Protein AF-A0A645G5L8-F1 (afdb_monomer)

Structure (mmCIF, N/CA/C/O backbone):
data_AF-A0A645G5L8-F1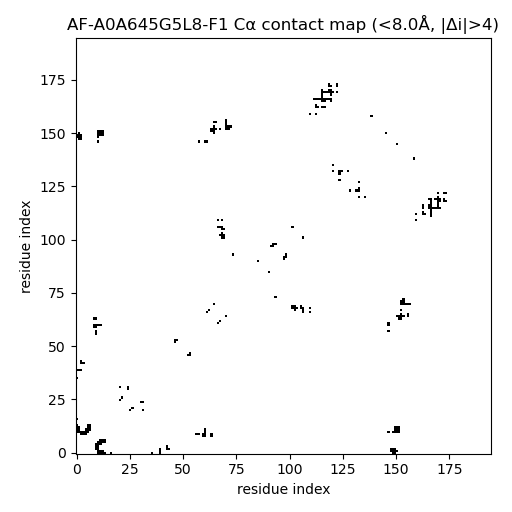
#
_entry.id   AF-A0A645G5L8-F1
#
loop_
_atom_site.group_PDB
_atom_site.id
_atom_site.type_symbol
_atom_site.label_atom_id
_atom_site.label_alt_id
_atom_site.label_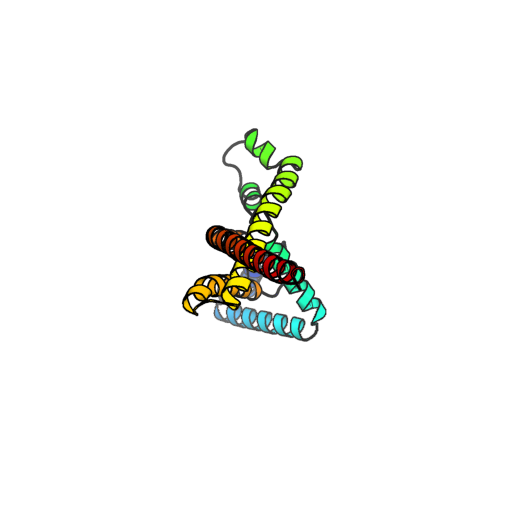comp_id
_atom_site.label_asym_id
_atom_site.label_entity_id
_atom_site.label_seq_id
_atom_site.pdbx_PDB_ins_code
_atom_site.Cartn_x
_atom_site.Cartn_y
_atom_site.Cartn_z
_atom_site.occupancy
_atom_site.B_iso_or_equiv
_atom_site.auth_seq_id
_atom_site.auth_comp_id
_atom_site.auth_asym_id
_atom_site.auth_atom_id
_atom_site.pdbx_PDB_model_num
ATOM 1 N N . MET A 1 1 ? 8.403 -9.262 -15.208 1.00 56.12 1 MET A N 1
ATOM 2 C CA . MET A 1 1 ? 8.888 -10.291 -14.265 1.00 56.12 1 MET A CA 1
ATOM 3 C C . MET A 1 1 ? 8.613 -9.819 -12.846 1.00 56.12 1 MET A C 1
ATOM 5 O O . MET A 1 1 ? 9.042 -8.729 -12.497 1.00 56.12 1 MET A O 1
ATOM 9 N N . SER A 1 2 ? 7.876 -10.593 -12.042 1.00 58.06 2 SER A N 1
ATOM 10 C CA . SER A 1 2 ? 7.306 -10.131 -10.764 1.00 58.06 2 SER A CA 1
ATOM 11 C C . SER A 1 2 ? 8.220 -10.210 -9.539 1.00 58.06 2 SER A C 1
ATOM 13 O O . SER A 1 2 ? 7.954 -9.504 -8.566 1.00 58.06 2 SER A O 1
ATOM 15 N N . LEU A 1 3 ? 9.250 -11.065 -9.589 1.00 70.44 3 LEU A N 1
ATOM 16 C CA . LEU A 1 3 ? 10.241 -11.335 -8.531 1.00 70.44 3 LEU A CA 1
ATOM 17 C C . LEU A 1 3 ? 11.652 -10.884 -8.945 1.00 70.44 3 LEU A C 1
ATOM 19 O O . LEU A 1 3 ? 12.663 -11.482 -8.589 1.00 70.44 3 LEU A O 1
ATOM 23 N N . GLN A 1 4 ? 11.703 -9.845 -9.771 1.00 72.25 4 GLN A N 1
ATOM 24 C CA . GLN A 1 4 ? 12.931 -9.186 -10.194 1.00 72.25 4 GLN A CA 1
ATOM 25 C C . GLN A 1 4 ? 12.860 -7.709 -9.821 1.00 72.25 4 GLN A C 1
ATOM 27 O O . GLN A 1 4 ? 11.778 -7.168 -9.552 1.00 72.25 4 GLN A O 1
ATOM 32 N N . ASN A 1 5 ? 14.016 -7.055 -9.782 1.00 65.50 5 ASN A N 1
ATOM 33 C CA . ASN A 1 5 ? 14.068 -5.617 -9.569 1.00 65.50 5 ASN A CA 1
ATOM 34 C C . ASN A 1 5 ? 13.514 -4.902 -10.801 1.00 65.50 5 ASN A C 1
ATOM 36 O O . ASN A 1 5 ? 13.950 -5.140 -11.929 1.00 65.50 5 ASN A O 1
ATOM 40 N N . GLY A 1 6 ? 12.512 -4.055 -10.573 1.00 62.91 6 GLY A N 1
ATOM 41 C CA . GLY A 1 6 ? 11.975 -3.182 -11.600 1.00 62.91 6 GLY A CA 1
ATOM 42 C C . GLY A 1 6 ? 12.900 -1.994 -11.857 1.00 62.91 6 GLY A C 1
ATOM 43 O O . GLY A 1 6 ? 13.823 -1.732 -11.092 1.00 62.91 6 GLY A O 1
ATOM 44 N N . TRP A 1 7 ? 12.623 -1.215 -12.904 1.00 65.44 7 TRP A N 1
ATOM 45 C CA . TRP A 1 7 ? 13.437 -0.033 -13.230 1.00 65.44 7 TRP A CA 1
ATOM 46 C C . TRP A 1 7 ? 13.363 1.075 -12.162 1.00 65.44 7 TRP A C 1
ATOM 48 O O . TRP A 1 7 ? 14.280 1.882 -12.054 1.00 65.44 7 TRP A O 1
ATOM 58 N N . LYS A 1 8 ? 12.260 1.129 -11.401 1.00 67.56 8 LYS A N 1
ATOM 59 C CA . LYS A 1 8 ? 12.002 2.139 -10.361 1.00 67.56 8 LYS A CA 1
ATOM 60 C C . LYS A 1 8 ? 11.932 1.548 -8.954 1.00 67.56 8 LYS A C 1
ATOM 62 O O . LYS A 1 8 ? 12.311 2.222 -8.004 1.00 67.56 8 LYS A O 1
ATOM 67 N N . ALA A 1 9 ? 11.433 0.322 -8.822 1.00 75.25 9 ALA A N 1
ATOM 68 C CA . ALA A 1 9 ? 11.381 -0.404 -7.561 1.00 75.25 9 ALA A CA 1
ATOM 69 C C . ALA A 1 9 ? 11.184 -1.908 -7.793 1.00 75.25 9 ALA A C 1
ATOM 71 O O . ALA A 1 9 ? 10.752 -2.345 -8.865 1.00 75.25 9 ALA A O 1
ATOM 72 N N . SER A 1 10 ? 11.488 -2.692 -6.766 1.00 77.94 10 SER A N 1
ATOM 73 C CA . SER A 1 10 ? 11.315 -4.142 -6.693 1.00 77.94 10 SER A CA 1
ATOM 74 C C . SER A 1 10 ? 9.920 -4.581 -7.164 1.00 77.94 10 SER A C 1
ATOM 76 O O . SER A 1 10 ? 8.900 -4.115 -6.663 1.00 77.94 10 SER A O 1
ATOM 78 N N . GLY A 1 11 ? 9.860 -5.452 -8.177 1.00 72.12 11 GLY A N 1
ATOM 79 C CA . GLY A 1 11 ? 8.613 -6.046 -8.678 1.00 72.12 11 GLY A CA 1
ATOM 80 C C . GLY A 1 11 ? 7.764 -5.167 -9.600 1.00 72.12 11 GLY A C 1
ATOM 81 O O . GLY A 1 11 ? 6.649 -5.566 -9.948 1.00 72.12 11 GLY A O 1
ATOM 82 N N . TRP A 1 12 ? 8.266 -3.996 -10.006 1.00 77.94 12 TRP A N 1
ATOM 83 C CA . TRP A 1 12 ? 7.633 -3.157 -11.027 1.00 77.94 12 TRP A CA 1
ATOM 84 C C . TRP A 1 12 ? 7.938 -3.663 -12.441 1.00 77.94 12 TRP A C 1
ATOM 86 O O . TRP A 1 12 ? 9.014 -4.197 -12.703 1.00 77.94 12 TRP A O 1
ATOM 96 N N . HIS A 1 13 ? 7.016 -3.412 -13.378 1.00 69.62 13 HIS A N 1
ATOM 97 C CA . HIS A 1 13 ? 7.204 -3.713 -14.805 1.00 69.62 13 HIS A CA 1
ATOM 98 C C . HIS A 1 13 ? 8.507 -3.147 -15.361 1.00 69.62 13 HIS A C 1
ATOM 100 O O . HIS A 1 13 ? 8.828 -1.983 -15.123 1.00 69.62 13 HIS A O 1
ATOM 106 N N . VAL A 1 14 ? 9.208 -3.953 -16.161 1.00 68.94 14 VAL A N 1
ATOM 107 C CA . VAL A 1 14 ? 10.435 -3.562 -16.862 1.00 68.94 14 VAL A CA 1
ATOM 108 C C . VAL A 1 14 ? 10.227 -3.684 -18.368 1.00 68.94 14 VAL A C 1
ATOM 110 O O . VAL A 1 14 ? 10.294 -4.779 -18.928 1.00 68.94 14 VAL A O 1
ATOM 113 N N . PHE A 1 15 ? 10.059 -2.548 -19.051 1.00 69.81 15 PHE A N 1
ATOM 114 C CA . PHE A 1 15 ? 10.008 -2.498 -20.519 1.00 69.81 15 PHE A CA 1
ATOM 115 C C . PHE A 1 15 ? 11.254 -3.116 -21.168 1.00 69.81 15 PHE A C 1
ATOM 117 O O . PHE A 1 15 ? 11.150 -3.801 -22.182 1.00 69.81 15 PHE A O 1
ATOM 124 N N . ALA A 1 16 ? 12.429 -2.946 -20.551 1.00 72.38 16 ALA A N 1
ATOM 125 C CA . ALA A 1 16 ? 13.680 -3.506 -21.054 1.00 72.38 16 ALA A CA 1
ATOM 126 C C . ALA A 1 16 ? 13.675 -5.044 -21.122 1.00 72.38 16 ALA A C 1
ATOM 128 O O . ALA A 1 16 ? 14.259 -5.603 -22.045 1.00 72.38 16 ALA A O 1
ATOM 129 N N . TYR A 1 17 ? 12.981 -5.729 -20.207 1.00 78.44 17 TYR A N 1
ATOM 130 C CA . TYR A 1 17 ? 12.891 -7.190 -20.212 1.00 78.44 17 TYR A CA 1
ATOM 131 C C . TYR A 1 17 ? 12.086 -7.692 -21.414 1.00 78.44 17 TYR A C 1
ATOM 133 O O . TYR A 1 17 ? 12.527 -8.584 -22.133 1.00 78.44 17 TYR A O 1
ATOM 141 N N . GLN A 1 18 ? 10.938 -7.065 -21.687 1.00 79.25 18 GLN A N 1
ATOM 142 C CA . GLN A 1 18 ? 10.119 -7.394 -22.856 1.00 79.25 18 GLN A CA 1
ATOM 143 C C . GLN A 1 18 ? 10.873 -7.119 -24.163 1.00 79.25 18 GLN A C 1
ATOM 145 O O . GLN A 1 18 ? 10.888 -7.960 -25.060 1.00 79.25 18 GLN A O 1
ATOM 150 N N . SER A 1 19 ? 11.553 -5.972 -24.250 1.00 82.88 19 SER A N 1
ATOM 151 C CA . SER A 1 19 ? 12.380 -5.620 -25.407 1.00 82.88 19 SER A CA 1
ATOM 152 C C . SER A 1 19 ? 13.550 -6.586 -25.604 1.00 82.88 19 SER A C 1
ATOM 154 O O . SER A 1 19 ? 13.847 -6.954 -26.739 1.00 82.88 19 SER A O 1
ATOM 156 N N . MET A 1 20 ? 14.195 -7.031 -24.520 1.00 85.44 20 MET A N 1
ATOM 157 C CA . MET A 1 20 ? 15.265 -8.031 -24.563 1.00 85.44 20 MET A CA 1
ATOM 158 C C . MET A 1 20 ? 14.740 -9.376 -25.067 1.00 85.44 20 MET A C 1
ATOM 160 O O . MET A 1 20 ? 15.290 -9.915 -26.021 1.00 85.44 20 MET A O 1
ATOM 164 N N . MET A 1 21 ? 13.631 -9.866 -24.510 1.00 86.94 21 MET A N 1
ATOM 165 C CA . MET A 1 21 ? 13.003 -11.117 -24.942 1.00 86.94 21 MET A CA 1
ATOM 166 C C . MET A 1 21 ? 12.637 -11.094 -26.425 1.00 86.94 21 MET A C 1
ATOM 168 O O . MET A 1 21 ? 12.979 -12.021 -27.156 1.00 86.94 21 MET A O 1
ATOM 172 N N . LYS A 1 22 ? 12.023 -10.000 -26.891 1.00 87.12 22 LYS A N 1
ATOM 173 C CA . LYS A 1 22 ? 11.680 -9.813 -28.305 1.00 87.12 22 LYS A CA 1
ATOM 174 C C . LYS A 1 22 ? 12.922 -9.745 -29.199 1.00 87.12 22 LYS A C 1
ATOM 176 O O . LYS A 1 22 ? 12.907 -10.270 -30.305 1.00 87.12 22 LYS A O 1
ATOM 181 N N . LYS A 1 23 ? 14.008 -9.115 -28.742 1.00 90.38 23 LYS A N 1
ATOM 182 C CA . LYS A 1 23 ? 15.270 -9.049 -29.497 1.00 90.38 23 LYS A CA 1
ATOM 183 C C . LYS A 1 23 ? 15.953 -10.416 -29.602 1.00 90.38 23 LYS A C 1
ATOM 185 O O . LYS A 1 23 ? 16.526 -10.716 -30.642 1.00 90.38 23 LYS A O 1
ATOM 190 N N . THR A 1 24 ? 15.907 -11.215 -28.539 1.00 90.88 24 THR A N 1
ATOM 191 C CA . THR A 1 24 ? 16.588 -12.515 -28.456 1.00 90.88 24 THR A CA 1
ATOM 192 C C . THR A 1 24 ? 15.817 -13.621 -29.173 1.00 90.88 24 THR A C 1
ATOM 194 O O . THR A 1 24 ? 16.414 -14.403 -29.905 1.00 90.88 24 THR A O 1
ATOM 197 N N . TYR A 1 25 ? 14.499 -13.680 -28.978 1.00 90.75 25 TYR A N 1
ATOM 198 C CA . TYR A 1 25 ? 13.653 -14.785 -29.446 1.00 90.75 25 TYR A CA 1
ATOM 199 C C . TYR A 1 25 ? 12.687 -14.392 -30.574 1.00 90.75 25 TYR A C 1
ATOM 201 O O . TYR A 1 25 ? 11.971 -15.242 -31.099 1.00 90.75 25 TYR A O 1
ATOM 209 N N . GLY A 1 26 ? 12.651 -13.118 -30.975 1.00 90.38 26 GLY A N 1
ATOM 210 C CA . GLY A 1 26 ? 11.735 -12.636 -32.007 1.00 90.38 26 GLY A CA 1
ATOM 211 C C . GLY A 1 26 ? 10.273 -12.774 -31.579 1.00 90.38 26 GLY A C 1
ATOM 212 O O . GLY A 1 26 ? 9.877 -12.295 -30.516 1.00 90.38 26 GLY A O 1
ATOM 213 N N . GLU A 1 27 ? 9.476 -13.429 -32.424 1.00 87.38 27 GLU A N 1
ATOM 214 C CA . GLU A 1 27 ? 8.063 -13.749 -32.171 1.00 87.38 27 GLU A CA 1
ATOM 215 C C . GLU A 1 27 ? 7.853 -15.216 -31.749 1.00 87.38 27 GLU A C 1
ATOM 217 O O . GLU A 1 27 ? 6.716 -15.686 -31.710 1.00 87.38 27 GLU A O 1
ATOM 222 N N . ASP A 1 28 ? 8.917 -15.958 -31.408 1.00 92.62 28 ASP A N 1
ATOM 223 C CA . ASP A 1 28 ? 8.780 -17.317 -30.871 1.00 92.62 28 ASP A CA 1
ATOM 224 C C . ASP A 1 28 ? 8.223 -17.273 -29.440 1.00 92.62 28 ASP A C 1
ATOM 226 O O . ASP A 1 28 ? 8.945 -17.244 -28.438 1.00 92.62 28 ASP A O 1
ATOM 230 N N . VAL A 1 29 ? 6.893 -17.294 -29.353 1.00 88.56 29 VAL A N 1
ATOM 231 C CA . VAL A 1 29 ? 6.146 -17.275 -28.091 1.00 88.56 29 VAL A CA 1
ATOM 232 C C . VAL A 1 29 ? 6.509 -18.468 -27.202 1.00 88.56 29 VAL A C 1
ATOM 234 O O . VAL A 1 29 ? 6.538 -18.332 -25.980 1.00 88.56 29 VAL A O 1
ATOM 237 N N . SER A 1 30 ? 6.834 -19.626 -27.785 1.00 92.75 30 SER A N 1
ATOM 238 C CA . SER A 1 30 ? 7.172 -20.823 -27.008 1.00 92.75 30 SER A CA 1
ATOM 239 C C . SER A 1 30 ? 8.550 -20.704 -26.362 1.00 92.75 30 SER A C 1
ATOM 241 O O . SER A 1 30 ? 8.737 -21.133 -25.223 1.00 92.75 30 SER A O 1
ATOM 243 N N . ALA A 1 31 ? 9.524 -20.122 -27.064 1.00 90.94 31 ALA A N 1
ATOM 244 C CA . ALA A 1 31 ? 10.836 -19.833 -26.493 1.00 90.94 31 ALA A CA 1
ATOM 245 C C . ALA A 1 31 ? 10.755 -18.770 -25.389 1.00 90.94 31 ALA A C 1
ATOM 247 O O . ALA A 1 31 ? 11.340 -18.963 -24.322 1.00 90.94 31 ALA A O 1
ATOM 248 N N . ILE A 1 32 ? 9.969 -17.709 -25.606 1.00 89.50 32 ILE A N 1
ATOM 249 C CA . ILE A 1 32 ? 9.735 -16.662 -24.602 1.00 89.50 32 ILE A CA 1
ATOM 250 C C . ILE A 1 32 ? 9.068 -17.242 -23.347 1.00 89.50 32 ILE A C 1
ATOM 252 O O . ILE A 1 32 ? 9.526 -16.959 -22.243 1.00 89.50 32 ILE A O 1
ATOM 256 N N . ASP A 1 33 ? 8.034 -18.080 -23.487 1.00 89.44 33 ASP A N 1
ATOM 257 C CA . ASP A 1 33 ? 7.357 -18.726 -22.350 1.00 89.44 33 ASP A CA 1
ATOM 258 C C . ASP A 1 33 ? 8.307 -19.633 -21.552 1.00 89.44 33 ASP A C 1
ATOM 260 O O . ASP A 1 33 ? 8.361 -19.555 -20.322 1.00 89.44 33 ASP A O 1
ATOM 264 N N . ARG A 1 34 ? 9.113 -20.454 -22.241 1.00 92.88 34 ARG A N 1
ATOM 265 C CA . ARG A 1 34 ? 10.112 -21.311 -21.582 1.00 92.88 34 ARG A CA 1
ATOM 266 C C . ARG A 1 34 ? 11.130 -20.492 -20.799 1.00 92.88 34 ARG A C 1
ATOM 268 O O . ARG A 1 34 ? 11.387 -20.807 -19.638 1.00 92.88 34 ARG A O 1
ATOM 275 N N . GLN A 1 35 ? 11.684 -19.446 -21.410 1.00 91.25 35 GLN A N 1
ATOM 276 C CA . GLN A 1 35 ? 12.657 -18.588 -20.741 1.00 91.25 35 GLN A CA 1
ATOM 277 C C . GLN A 1 35 ? 12.014 -17.841 -19.568 1.00 91.25 35 GLN A C 1
ATOM 279 O O . GLN A 1 35 ? 12.593 -17.794 -18.488 1.00 91.25 35 GLN A O 1
ATOM 284 N N . ALA A 1 36 ? 10.790 -17.331 -19.727 1.00 87.50 36 ALA A N 1
ATOM 285 C CA . ALA A 1 36 ? 10.095 -16.639 -18.652 1.00 87.50 36 ALA A CA 1
ATOM 286 C C . ALA A 1 36 ? 9.849 -17.554 -17.437 1.00 87.50 36 ALA A C 1
ATOM 288 O O . ALA A 1 36 ? 10.040 -17.148 -16.291 1.00 87.50 36 ALA A O 1
ATOM 289 N N . LYS A 1 37 ? 9.471 -18.816 -17.670 1.00 90.31 37 LYS A N 1
ATOM 290 C CA . LYS A 1 37 ? 9.325 -19.816 -16.601 1.00 90.31 37 LYS A CA 1
ATOM 291 C C . LYS A 1 37 ? 10.655 -20.132 -15.918 1.00 90.31 37 LYS A C 1
ATOM 293 O O . LYS A 1 37 ? 10.680 -20.256 -14.695 1.00 90.31 37 LYS A O 1
ATOM 298 N N . ALA A 1 38 ? 11.741 -20.240 -16.684 1.00 91.00 38 ALA A N 1
ATOM 299 C CA . ALA A 1 38 ? 13.077 -20.469 -16.140 1.00 91.00 38 ALA A CA 1
ATOM 300 C C . ALA A 1 38 ? 13.538 -19.299 -15.255 1.00 91.00 38 ALA A C 1
ATOM 302 O O . ALA A 1 38 ? 13.958 -19.520 -14.121 1.00 91.00 38 ALA A O 1
ATOM 303 N N . ASP A 1 39 ? 13.367 -18.063 -15.726 1.00 88.25 39 ASP A N 1
ATOM 304 C CA . ASP A 1 39 ? 13.702 -16.850 -14.975 1.00 88.25 39 ASP A CA 1
ATOM 305 C C . ASP A 1 39 ? 12.887 -16.743 -13.677 1.00 88.25 39 ASP A C 1
ATOM 307 O O . ASP A 1 39 ? 13.423 -16.393 -12.627 1.00 88.25 39 ASP A O 1
ATOM 311 N N . LEU A 1 40 ? 11.590 -17.077 -13.725 1.00 86.44 40 LEU A N 1
ATOM 312 C CA . LEU A 1 40 ? 10.737 -17.099 -12.537 1.00 86.44 40 LEU A CA 1
ATOM 313 C C . LEU A 1 40 ? 11.215 -18.146 -11.523 1.00 86.44 40 LEU A C 1
ATOM 315 O O . LEU A 1 40 ? 11.309 -17.845 -10.332 1.00 86.44 40 LEU A O 1
ATOM 319 N N . ALA A 1 41 ? 11.524 -19.361 -11.983 1.00 89.62 41 ALA A N 1
ATOM 320 C CA . ALA A 1 41 ? 12.033 -20.424 -11.122 1.00 89.62 41 ALA A CA 1
ATOM 321 C C . ALA A 1 41 ? 13.360 -20.022 -10.461 1.00 89.62 41 ALA A C 1
ATOM 323 O O . ALA A 1 41 ? 13.532 -20.226 -9.259 1.00 89.62 41 ALA A O 1
ATOM 324 N N . GLN A 1 42 ? 14.255 -19.381 -11.218 1.00 88.12 42 GLN A N 1
ATOM 325 C CA . GLN A 1 42 ? 15.512 -18.851 -10.701 1.00 88.12 42 GLN A CA 1
ATOM 326 C C . GLN A 1 42 ? 15.274 -17.764 -9.647 1.00 88.12 42 GLN A C 1
ATOM 328 O O . GLN A 1 42 ? 15.862 -17.829 -8.572 1.00 88.12 42 GLN A O 1
ATOM 333 N N . SER A 1 43 ? 14.385 -16.800 -9.902 1.00 84.62 43 SER A N 1
ATOM 334 C CA . SER A 1 43 ? 14.042 -15.765 -8.918 1.00 84.62 43 SER A CA 1
ATOM 335 C C . SER A 1 43 ? 13.506 -16.360 -7.614 1.00 84.62 43 SER A C 1
ATOM 337 O O . SER A 1 43 ? 13.931 -15.951 -6.535 1.00 84.62 43 SER A O 1
ATOM 339 N N . ILE A 1 44 ? 12.613 -17.353 -7.691 1.00 86.12 44 ILE A N 1
ATOM 340 C CA . ILE A 1 44 ? 12.102 -18.058 -6.504 1.00 86.12 44 ILE A CA 1
ATOM 341 C C . ILE A 1 44 ? 13.247 -18.752 -5.761 1.00 86.12 44 ILE A C 1
ATOM 343 O O . ILE A 1 44 ? 13.359 -18.620 -4.543 1.00 86.12 44 ILE A O 1
ATOM 347 N N . GLN A 1 45 ? 14.119 -19.457 -6.485 1.00 88.88 45 GLN A N 1
ATOM 348 C CA . GLN A 1 45 ? 15.257 -20.153 -5.896 1.00 88.88 45 GLN A CA 1
ATOM 349 C C . GLN A 1 45 ? 16.207 -19.187 -5.177 1.00 88.88 45 GLN A C 1
ATOM 351 O O . GLN A 1 45 ? 16.596 -19.466 -4.044 1.00 88.88 45 GLN A O 1
ATOM 356 N N . THR A 1 46 ? 16.525 -18.039 -5.779 1.00 84.81 46 THR A N 1
ATOM 357 C CA . THR A 1 46 ? 17.361 -16.999 -5.161 1.00 84.81 46 THR A CA 1
ATOM 358 C C . THR A 1 46 ? 16.747 -16.485 -3.859 1.00 84.81 46 THR A C 1
ATOM 360 O O . THR A 1 46 ? 17.434 -16.413 -2.843 1.00 84.81 46 THR A O 1
ATOM 363 N N . LEU A 1 47 ? 15.440 -16.196 -3.851 1.00 83.38 47 LEU A N 1
ATOM 364 C CA . LEU A 1 47 ? 14.737 -15.730 -2.649 1.00 83.38 47 LEU A CA 1
ATOM 365 C C . LEU A 1 47 ? 14.715 -16.792 -1.539 1.00 83.38 47 LEU A C 1
ATOM 367 O O . LEU A 1 47 ? 14.827 -16.458 -0.361 1.00 83.38 47 LEU A O 1
ATOM 371 N N . MET A 1 48 ? 14.587 -18.073 -1.900 1.00 86.38 48 MET A N 1
ATOM 372 C CA . MET A 1 48 ? 14.638 -19.185 -0.943 1.00 86.38 48 MET A CA 1
ATOM 373 C C . MET A 1 48 ? 16.044 -19.411 -0.380 1.00 86.38 48 MET A C 1
ATOM 375 O O . MET A 1 48 ? 16.181 -19.764 0.790 1.00 86.38 48 MET A O 1
ATOM 379 N N . GLN A 1 49 ? 17.080 -19.224 -1.201 1.00 92.19 49 GLN A N 1
ATOM 380 C CA . GLN A 1 49 ? 18.479 -19.371 -0.792 1.00 92.19 49 GLN A CA 1
ATOM 381 C C . GLN A 1 49 ? 18.954 -18.204 0.079 1.00 92.19 49 GLN A C 1
ATOM 383 O O . GLN A 1 49 ? 19.758 -18.425 0.982 1.00 92.19 49 GLN A O 1
ATOM 388 N N . ASN A 1 50 ? 18.411 -16.999 -0.132 1.00 90.88 50 ASN A N 1
ATOM 389 C CA . ASN A 1 50 ? 18.729 -15.797 0.639 1.00 90.88 50 ASN A CA 1
ATOM 390 C C . ASN A 1 50 ? 17.467 -15.173 1.271 1.00 90.88 50 ASN A C 1
ATOM 392 O O . ASN A 1 50 ? 16.981 -14.138 0.806 1.00 90.88 50 ASN A O 1
ATOM 396 N N . PRO A 1 51 ? 16.937 -15.743 2.372 1.00 89.00 51 PRO A N 1
ATOM 397 C CA . PRO A 1 51 ? 15.703 -15.258 2.991 1.00 89.00 51 PRO A CA 1
ATOM 398 C C . PRO A 1 51 ? 15.747 -13.794 3.447 1.00 89.00 51 PRO A C 1
ATOM 400 O O . PRO A 1 51 ? 14.720 -13.122 3.419 1.00 89.00 51 PRO A O 1
ATOM 403 N N . GLU A 1 52 ? 16.907 -13.281 3.877 1.00 89.88 52 GLU A N 1
ATOM 404 C CA . GLU A 1 52 ? 17.040 -11.867 4.267 1.00 89.88 52 GLU A CA 1
ATOM 405 C C . GLU A 1 52 ? 16.896 -10.926 3.067 1.00 89.88 52 GLU A C 1
ATOM 407 O O . GLU A 1 52 ? 16.160 -9.944 3.137 1.00 89.88 52 GLU A O 1
ATOM 412 N N . GLU A 1 53 ? 17.527 -11.261 1.941 1.00 85.00 53 GLU A N 1
ATOM 413 C CA . GLU A 1 53 ? 17.378 -10.508 0.694 1.00 85.00 53 GLU A CA 1
ATOM 414 C C . GLU A 1 53 ? 15.926 -10.561 0.205 1.00 85.00 53 GLU A C 1
ATOM 416 O O . GLU A 1 53 ? 15.365 -9.543 -0.199 1.00 85.00 53 GLU A O 1
ATOM 421 N N . GLY A 1 54 ? 15.268 -11.717 0.340 1.00 86.69 54 GLY A N 1
ATOM 422 C CA . GLY A 1 54 ? 13.861 -11.855 -0.016 1.00 86.69 54 GLY A CA 1
ATOM 423 C C . GLY A 1 54 ? 12.904 -11.050 0.861 1.00 86.69 54 GLY A C 1
ATOM 424 O O . GLY A 1 54 ? 11.943 -10.475 0.346 1.00 86.69 54 GLY A O 1
ATOM 425 N N . LYS A 1 55 ? 13.169 -10.932 2.168 1.00 88.31 55 LYS A N 1
ATOM 426 C CA . LYS A 1 55 ? 12.401 -10.035 3.046 1.00 88.31 55 LYS A CA 1
ATOM 427 C C . LYS A 1 55 ? 12.568 -8.578 2.632 1.00 88.31 55 LYS A C 1
ATOM 429 O O . LYS A 1 55 ? 11.564 -7.878 2.526 1.00 88.31 55 LYS A O 1
ATOM 434 N N . THR A 1 56 ? 13.803 -8.142 2.381 1.00 90.00 56 THR A N 1
ATOM 435 C CA . THR A 1 56 ? 14.094 -6.781 1.908 1.00 90.00 56 THR A CA 1
ATOM 436 C C . THR A 1 56 ? 13.369 -6.506 0.597 1.00 90.00 56 THR A C 1
ATOM 438 O O . THR A 1 56 ? 12.644 -5.521 0.501 1.00 90.00 56 THR A O 1
ATOM 441 N N . TYR A 1 57 ? 13.444 -7.432 -0.361 1.00 87.75 57 TYR A N 1
ATOM 442 C CA . TYR A 1 57 ? 12.747 -7.330 -1.640 1.00 87.75 57 TYR A CA 1
ATOM 443 C C . TYR A 1 57 ? 11.231 -7.163 -1.474 1.00 87.75 57 TYR A C 1
ATOM 445 O O . TYR A 1 57 ? 10.633 -6.257 -2.057 1.00 87.75 57 TYR A O 1
ATOM 453 N N . LEU A 1 58 ? 10.590 -8.018 -0.667 1.00 88.62 58 LEU A N 1
ATOM 454 C CA . LEU A 1 58 ? 9.147 -7.942 -0.426 1.00 88.62 58 LEU A CA 1
ATOM 455 C C . LEU A 1 58 ? 8.768 -6.655 0.314 1.00 88.62 58 LEU A C 1
ATOM 457 O O . LEU A 1 58 ? 7.750 -6.045 -0.001 1.00 88.62 58 LEU A O 1
ATOM 461 N N . PHE A 1 59 ? 9.581 -6.217 1.272 1.00 90.44 59 PHE A N 1
ATOM 462 C CA . PHE A 1 59 ? 9.348 -4.970 1.989 1.00 90.44 59 PHE A CA 1
ATOM 463 C C . PHE A 1 59 ? 9.435 -3.757 1.055 1.00 90.44 59 PHE A C 1
ATOM 465 O O . PHE A 1 59 ? 8.504 -2.956 1.001 1.00 90.44 59 PHE A O 1
ATOM 472 N N . GLU A 1 60 ? 10.503 -3.647 0.268 1.00 89.62 60 GLU A N 1
ATOM 473 C CA . GLU A 1 60 ? 10.679 -2.574 -0.715 1.00 89.62 60 GLU A CA 1
ATOM 474 C C . GLU A 1 60 ? 9.564 -2.574 -1.759 1.00 89.62 60 GLU A C 1
ATOM 476 O O . GLU A 1 60 ? 9.027 -1.521 -2.109 1.00 89.62 60 GLU A O 1
ATOM 481 N N . LYS A 1 61 ? 9.164 -3.762 -2.223 1.00 89.38 61 LYS A N 1
ATOM 482 C CA . LYS A 1 61 ? 8.032 -3.927 -3.132 1.00 89.38 61 LYS A CA 1
ATOM 483 C C . LYS A 1 61 ? 6.744 -3.402 -2.502 1.00 89.38 61 LYS A C 1
ATOM 485 O O . LYS A 1 61 ? 6.093 -2.549 -3.102 1.00 89.38 61 LYS A O 1
ATOM 490 N N . MET A 1 62 ? 6.429 -3.831 -1.279 1.00 90.75 62 MET A N 1
ATOM 491 C CA . MET A 1 62 ? 5.250 -3.382 -0.537 1.00 90.75 62 MET A CA 1
ATOM 492 C C . MET A 1 62 ? 5.239 -1.860 -0.374 1.00 90.75 62 MET A C 1
ATOM 494 O O . MET A 1 62 ? 4.261 -1.217 -0.739 1.00 90.75 62 MET A O 1
ATOM 498 N N . VAL A 1 63 ? 6.332 -1.273 0.118 1.00 89.56 63 VAL A N 1
ATOM 499 C CA . VAL A 1 63 ? 6.446 0.178 0.334 1.00 89.56 63 VAL A CA 1
ATOM 500 C C . VAL A 1 63 ? 6.312 0.936 -0.986 1.00 89.56 63 VAL A C 1
ATOM 502 O O . VAL A 1 63 ? 5.536 1.883 -1.078 1.00 89.56 63 VAL A O 1
ATOM 505 N N . SER A 1 64 ? 6.998 0.493 -2.040 1.00 88.75 64 SER A N 1
ATOM 506 C CA . SER A 1 64 ? 6.951 1.173 -3.339 1.00 88.75 64 SER A CA 1
ATOM 507 C C . SER A 1 64 ? 5.572 1.140 -4.001 1.00 88.75 64 SER A C 1
ATOM 509 O O . SER A 1 64 ? 5.245 2.042 -4.768 1.00 88.75 64 SER A O 1
ATOM 511 N N . GLN A 1 65 ? 4.775 0.101 -3.746 1.00 90.44 65 GLN A N 1
ATOM 512 C CA . GLN A 1 65 ? 3.452 -0.066 -4.343 1.00 90.44 65 GLN A CA 1
ATOM 513 C C . GLN A 1 65 ? 2.353 0.567 -3.481 1.00 90.44 65 GLN A C 1
ATOM 515 O O . GLN A 1 65 ? 1.480 1.238 -4.021 1.00 90.44 65 GLN A O 1
ATOM 520 N N . TRP A 1 66 ? 2.396 0.375 -2.160 1.00 90.56 66 TRP A N 1
ATOM 521 C CA . TRP A 1 66 ? 1.296 0.705 -1.246 1.00 90.56 66 TRP A CA 1
ATOM 522 C C . TRP A 1 66 ? 1.510 1.979 -0.422 1.00 90.56 66 TRP A C 1
ATOM 524 O O . TRP A 1 66 ? 0.521 2.523 0.070 1.00 90.56 66 TRP A O 1
ATOM 534 N N . ASP A 1 67 ? 2.748 2.465 -0.277 1.00 88.19 67 ASP A N 1
ATOM 535 C CA . ASP A 1 67 ? 3.086 3.704 0.456 1.00 88.19 67 ASP A CA 1
ATOM 536 C C . ASP A 1 67 ? 3.514 4.845 -0.487 1.00 88.19 67 ASP A C 1
ATOM 538 O O . ASP A 1 67 ? 4.024 5.870 -0.045 1.00 88.19 67 ASP A O 1
ATOM 542 N N . GLU A 1 68 ? 3.312 4.692 -1.800 1.00 86.56 68 GLU A N 1
ATOM 543 C CA . GLU A 1 68 ? 3.571 5.749 -2.779 1.00 86.56 68 GLU A CA 1
ATOM 544 C C . GLU A 1 68 ? 2.307 6.614 -2.955 1.00 86.56 68 GLU A C 1
ATOM 546 O O . GLU A 1 68 ? 1.366 6.201 -3.633 1.00 86.56 68 GLU A O 1
ATOM 551 N N . PRO A 1 69 ? 2.257 7.817 -2.358 1.00 82.31 69 PRO A N 1
ATOM 552 C CA . PRO A 1 69 ? 1.013 8.561 -2.143 1.00 82.31 69 PRO A CA 1
ATOM 553 C C . PRO A 1 69 ? 0.446 9.200 -3.415 1.00 82.31 69 PRO A C 1
ATOM 555 O O . PRO A 1 69 ? -0.698 9.644 -3.420 1.00 82.31 69 PRO A O 1
ATOM 558 N N . THR A 1 70 ? 1.224 9.276 -4.500 1.00 86.06 70 THR A N 1
ATOM 559 C CA . THR A 1 70 ? 0.726 9.805 -5.776 1.00 86.06 70 THR A CA 1
ATOM 560 C C . THR A 1 70 ? 0.112 8.723 -6.656 1.00 86.06 70 THR A C 1
ATOM 562 O O . THR A 1 70 ? -0.486 9.061 -7.677 1.00 86.06 70 THR A O 1
ATOM 565 N N . PHE A 1 71 ? 0.245 7.442 -6.296 1.00 88.31 71 PHE A N 1
ATOM 566 C CA . PHE A 1 71 ? -0.191 6.289 -7.091 1.00 88.31 71 PHE A CA 1
ATOM 567 C C . PHE A 1 71 ? 0.189 6.418 -8.579 1.00 88.31 71 PHE A C 1
ATOM 569 O O . PHE A 1 71 ? -0.603 6.155 -9.479 1.00 88.31 71 PHE A O 1
ATOM 576 N N . MET A 1 72 ? 1.415 6.880 -8.840 1.00 87.19 72 MET A N 1
ATOM 577 C CA . MET A 1 72 ? 1.976 7.241 -10.149 1.00 87.19 72 MET A CA 1
ATOM 578 C C . MET A 1 72 ? 1.316 8.395 -10.914 1.00 87.19 72 MET A C 1
ATOM 580 O O . MET A 1 72 ? 1.827 8.734 -11.980 1.00 87.19 72 MET A O 1
ATOM 584 N N . SER A 1 73 ? 0.253 9.032 -10.425 1.00 84.19 73 SER A N 1
ATOM 585 C CA . SER A 1 73 ? -0.471 10.085 -11.163 1.00 84.19 73 SER A CA 1
ATOM 586 C C . SER A 1 73 ? 0.447 11.225 -11.630 1.00 84.19 73 SER A C 1
ATOM 588 O O . SER A 1 73 ? 0.465 11.568 -12.814 1.00 84.19 73 SER A O 1
ATOM 590 N N . VAL A 1 74 ? 1.298 11.745 -10.739 1.00 83.12 74 VAL A N 1
ATOM 591 C CA . VAL A 1 74 ? 2.283 12.794 -11.060 1.00 83.12 74 VAL A CA 1
ATOM 592 C C . VAL A 1 74 ? 3.304 12.293 -12.082 1.00 83.12 74 VAL A C 1
ATOM 594 O O . VAL A 1 74 ? 3.622 12.992 -13.042 1.00 83.12 74 VAL A O 1
ATOM 597 N N . TRP A 1 75 ? 3.807 11.068 -11.908 1.00 80.81 75 TRP A N 1
ATOM 598 C CA . TRP A 1 75 ? 4.815 10.499 -12.803 1.00 80.81 75 TRP A CA 1
ATOM 599 C C . TRP A 1 75 ? 4.268 10.243 -14.211 1.00 80.81 75 TRP A C 1
ATOM 601 O O . TRP A 1 75 ? 4.932 10.588 -15.186 1.00 80.81 75 TRP A O 1
ATOM 611 N N . ILE A 1 76 ? 3.063 9.677 -14.327 1.00 82.44 76 ILE A N 1
ATOM 612 C CA . ILE A 1 76 ? 2.402 9.420 -15.614 1.00 82.44 76 ILE A CA 1
ATOM 613 C C . ILE A 1 76 ? 2.188 10.744 -16.343 1.00 82.44 76 ILE A C 1
ATOM 615 O O . ILE A 1 76 ? 2.565 10.863 -17.504 1.00 82.44 76 ILE A O 1
ATOM 619 N N . THR A 1 77 ? 1.678 11.759 -15.645 1.00 81.38 77 THR A N 1
ATOM 620 C CA . THR A 1 77 ? 1.406 13.072 -16.247 1.00 81.38 77 THR A CA 1
ATOM 621 C C . THR A 1 77 ? 2.694 13.774 -16.699 1.00 81.38 77 THR A C 1
ATOM 623 O O . THR A 1 77 ? 2.706 14.401 -17.752 1.00 81.38 77 THR A O 1
ATOM 626 N N . LYS A 1 78 ? 3.807 13.616 -15.964 1.00 80.50 78 LYS A N 1
ATOM 627 C CA . LYS A 1 78 ? 5.134 14.121 -16.374 1.00 80.50 78 LYS A CA 1
ATOM 628 C C . LYS A 1 78 ? 5.763 13.343 -17.536 1.00 80.50 78 LYS A C 1
ATOM 630 O O . LYS A 1 78 ? 6.621 13.885 -18.221 1.00 80.50 78 LYS A O 1
ATOM 635 N N . SER A 1 79 ? 5.391 12.077 -17.726 1.00 78.75 79 SER A N 1
ATOM 636 C CA . SER A 1 79 ? 6.000 11.194 -18.737 1.00 78.75 79 SER A CA 1
ATOM 637 C C . SER A 1 79 ? 5.319 11.275 -20.104 1.00 78.75 79 SER A C 1
ATOM 639 O O . SER A 1 79 ? 5.826 10.707 -21.068 1.00 78.75 79 SER A O 1
ATOM 641 N N . VAL A 1 80 ? 4.169 11.946 -20.190 1.00 79.44 80 VAL A N 1
ATOM 642 C CA . VAL A 1 80 ? 3.443 12.177 -21.441 1.00 79.44 80 VAL A CA 1
ATOM 643 C C . VAL A 1 80 ? 3.846 13.536 -22.000 1.00 79.44 80 VAL A C 1
ATOM 645 O O . VAL A 1 80 ? 3.886 14.528 -21.273 1.00 79.44 80 VAL A O 1
ATOM 648 N N . GLU A 1 81 ? 4.135 13.581 -23.300 1.00 79.06 81 GLU A N 1
ATOM 649 C CA . GLU A 1 81 ? 4.440 14.833 -23.985 1.00 79.06 81 GLU A CA 1
ATOM 650 C C . GLU A 1 81 ? 3.218 15.766 -23.934 1.00 79.06 81 GLU A C 1
ATOM 652 O O . GLU A 1 81 ? 2.110 15.360 -24.305 1.00 79.06 81 GLU A O 1
ATOM 657 N N . PRO A 1 82 ? 3.371 16.995 -23.417 1.00 77.44 82 PRO A N 1
ATOM 658 C CA . PRO A 1 82 ? 2.233 17.869 -23.214 1.00 77.44 82 PRO A CA 1
ATOM 659 C C . PRO A 1 82 ? 1.724 18.416 -24.554 1.00 77.44 82 PRO A C 1
ATOM 661 O O . PRO A 1 82 ? 2.489 18.908 -25.377 1.00 77.44 82 PRO A O 1
ATOM 664 N N . TYR A 1 83 ? 0.402 18.392 -24.748 1.00 78.69 83 TYR A N 1
ATOM 665 C CA . TYR A 1 83 ? -0.254 18.933 -25.949 1.00 78.69 83 TYR A CA 1
ATOM 666 C C . TYR A 1 83 ? -0.103 20.458 -26.105 1.00 78.69 83 TYR A C 1
ATOM 668 O O . TYR A 1 83 ? -0.322 20.996 -27.189 1.00 78.69 83 TYR A O 1
ATOM 676 N N . ALA A 1 84 ? 0.225 21.163 -25.022 1.00 81.12 84 ALA A N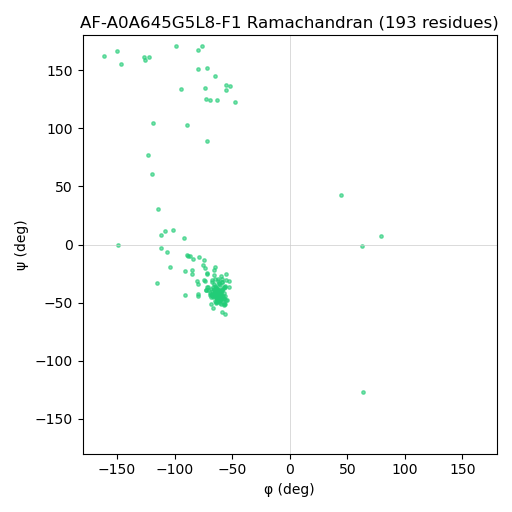 1
ATOM 677 C CA . ALA A 1 84 ? 0.426 22.606 -24.979 1.00 81.12 84 ALA A CA 1
ATOM 678 C C . ALA A 1 84 ? 1.446 22.967 -23.890 1.00 81.12 84 ALA A C 1
ATOM 680 O O . ALA A 1 84 ? 1.751 22.149 -23.023 1.00 81.12 84 ALA A O 1
ATOM 681 N N . ALA A 1 85 ? 1.945 24.206 -23.906 1.00 80.12 85 ALA A N 1
ATOM 682 C CA . ALA A 1 85 ? 2.822 24.697 -22.847 1.00 80.12 85 ALA A CA 1
ATOM 683 C C . ALA A 1 85 ? 2.152 24.539 -21.461 1.00 80.12 85 ALA A C 1
ATOM 685 O O . ALA A 1 85 ? 0.958 24.838 -21.335 1.00 80.12 85 ALA A O 1
ATOM 686 N N . PRO A 1 86 ? 2.888 24.083 -20.427 1.00 77.00 86 PRO A N 1
ATOM 687 C CA . PRO A 1 86 ? 2.352 23.948 -19.078 1.00 77.00 86 PRO A CA 1
ATOM 688 C C . PRO A 1 86 ? 1.769 25.276 -18.589 1.00 77.00 86 PRO A C 1
ATOM 690 O O . PRO A 1 86 ? 2.382 26.334 -18.727 1.00 77.00 86 PRO A O 1
ATOM 693 N N . GLY A 1 87 ? 0.563 25.231 -18.025 1.00 83.94 87 GLY A N 1
ATOM 694 C CA . GLY A 1 87 ? -0.007 26.389 -17.344 1.00 83.94 87 GLY A CA 1
ATOM 695 C C . GLY A 1 87 ? 0.567 26.541 -15.934 1.00 83.94 87 GLY A C 1
ATOM 696 O O . GLY A 1 87 ? 1.113 25.597 -15.367 1.00 83.94 87 GLY A O 1
ATOM 697 N N . ARG A 1 88 ? 0.325 27.694 -15.297 1.00 84.31 88 ARG A N 1
ATOM 698 C CA . ARG A 1 88 ? 0.766 27.972 -13.911 1.00 84.31 88 ARG A CA 1
ATOM 699 C C . ARG A 1 88 ? 0.343 26.905 -12.894 1.00 84.31 88 ARG A C 1
ATOM 701 O O . ARG A 1 88 ? 1.040 26.695 -11.908 1.00 84.31 88 ARG A O 1
ATOM 708 N N . LEU A 1 89 ? -0.803 26.253 -13.107 1.00 81.44 89 LEU A N 1
ATOM 709 C CA . LEU A 1 89 ? -1.273 25.169 -12.241 1.00 81.44 89 LEU A CA 1
ATOM 710 C C . LEU A 1 89 ? -0.428 23.900 -12.413 1.00 81.44 89 LEU A C 1
ATOM 712 O O . LEU A 1 89 ? -0.111 23.244 -11.428 1.00 81.44 89 LEU A O 1
ATOM 716 N N . THR A 1 90 ? -0.033 23.578 -13.643 1.00 81.81 90 THR A N 1
ATOM 717 C CA . THR A 1 90 ? 0.851 22.451 -13.948 1.00 81.81 90 THR A CA 1
ATOM 718 C C . THR A 1 90 ? 2.233 22.670 -13.336 1.00 81.81 90 THR A C 1
ATOM 720 O O . THR A 1 90 ? 2.748 21.773 -12.674 1.00 81.81 90 THR A O 1
ATOM 723 N N . ASP A 1 91 ? 2.784 23.882 -13.454 1.00 83.94 91 ASP A N 1
ATOM 724 C CA . ASP A 1 91 ? 4.061 24.245 -12.823 1.00 83.94 91 ASP A CA 1
ATOM 725 C C . ASP A 1 91 ? 3.994 24.147 -11.297 1.00 83.94 91 ASP A C 1
ATOM 727 O O . ASP A 1 91 ? 4.919 23.645 -10.659 1.00 83.94 91 ASP A O 1
ATOM 731 N N . LEU A 1 92 ? 2.876 24.578 -10.701 1.00 84.19 92 LEU A N 1
ATOM 732 C CA . LEU A 1 92 ? 2.650 24.450 -9.266 1.00 84.19 92 LEU A CA 1
ATOM 733 C C . LEU A 1 92 ? 2.608 22.979 -8.845 1.00 84.19 92 LEU A C 1
ATOM 735 O O . LEU A 1 92 ? 3.320 22.608 -7.918 1.00 84.19 92 LEU A O 1
ATOM 739 N N . VAL A 1 93 ? 1.827 22.142 -9.535 1.00 81.56 93 VAL A N 1
ATOM 740 C CA . VAL A 1 93 ? 1.714 20.703 -9.236 1.00 81.56 93 VAL A CA 1
ATOM 741 C C . VAL A 1 93 ? 3.055 19.986 -9.407 1.00 81.56 93 VAL A C 1
ATOM 743 O O . VAL A 1 93 ? 3.345 19.030 -8.693 1.00 81.56 93 VAL A O 1
ATOM 746 N N . TYR A 1 94 ? 3.894 20.447 -10.334 1.00 83.44 94 TYR A N 1
ATOM 747 C CA . TYR A 1 94 ? 5.214 19.869 -10.578 1.00 83.44 94 TYR A CA 1
ATOM 7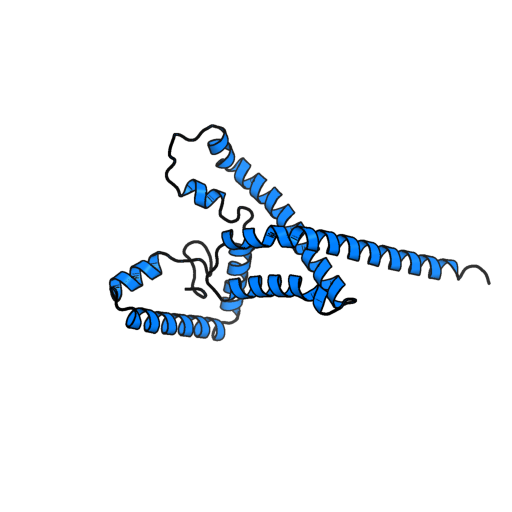48 C C . TYR A 1 94 ? 6.322 20.434 -9.695 1.00 83.44 94 TYR A C 1
ATOM 750 O O . TYR A 1 94 ? 7.410 19.851 -9.693 1.00 83.44 94 TYR A O 1
ATOM 758 N N . SER A 1 95 ? 6.050 21.509 -8.952 1.00 84.38 95 SER A N 1
ATOM 759 C CA . SER A 1 95 ? 6.999 22.105 -8.017 1.00 84.38 95 SER A CA 1
ATOM 760 C C . SER A 1 95 ? 7.333 21.150 -6.870 1.00 84.38 95 SER A C 1
ATOM 762 O O . SER A 1 95 ? 6.474 20.422 -6.371 1.00 84.38 95 SER A O 1
ATOM 764 N N . GLU A 1 96 ? 8.582 21.188 -6.404 1.00 82.25 96 GLU A N 1
ATOM 765 C CA . GLU A 1 96 ? 9.041 20.343 -5.292 1.00 82.25 96 GLU A CA 1
ATOM 766 C C . GLU A 1 96 ? 8.272 20.613 -3.991 1.00 82.25 96 GLU A C 1
ATOM 768 O O . GLU A 1 96 ? 8.005 19.698 -3.213 1.00 82.25 96 GLU A O 1
ATOM 773 N N . ALA A 1 97 ? 7.875 21.868 -3.761 1.00 81.00 97 ALA A N 1
ATOM 774 C CA . ALA A 1 97 ? 7.110 22.253 -2.582 1.00 81.00 97 ALA A CA 1
ATOM 775 C C . ALA A 1 97 ? 5.713 21.614 -2.576 1.00 81.00 97 ALA A C 1
ATOM 777 O O . ALA A 1 97 ? 5.279 21.089 -1.548 1.00 81.00 97 ALA A O 1
ATOM 778 N N . PHE A 1 98 ? 5.022 21.629 -3.721 1.00 83.00 98 PHE A N 1
ATOM 779 C CA . PHE A 1 98 ? 3.721 20.980 -3.847 1.00 83.00 98 PHE A CA 1
ATOM 780 C C . PHE A 1 98 ? 3.849 19.459 -3.784 1.00 83.00 98 PHE A C 1
ATOM 782 O O . PHE A 1 98 ? 3.065 18.834 -3.082 1.00 83.00 98 PHE A O 1
ATOM 789 N N . ASP A 1 99 ? 4.853 18.871 -4.442 1.00 81.94 99 ASP A N 1
ATOM 790 C CA . ASP A 1 99 ? 5.113 17.427 -4.382 1.00 81.94 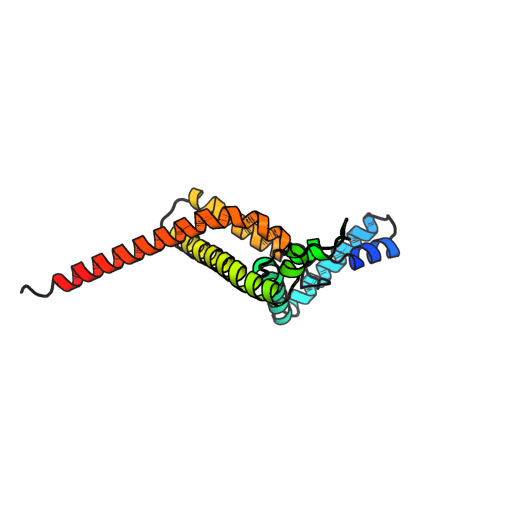99 ASP A CA 1
ATOM 791 C C . ASP A 1 99 ? 5.332 16.959 -2.934 1.00 81.94 99 ASP A C 1
ATOM 793 O O . ASP A 1 99 ? 4.682 16.020 -2.479 1.00 81.94 99 ASP A O 1
ATOM 797 N N . SER A 1 100 ? 6.159 17.669 -2.162 1.00 83.44 100 SER A N 1
ATOM 798 C CA . SER A 1 100 ? 6.405 17.357 -0.749 1.00 83.44 100 SER A CA 1
ATOM 799 C C . SER A 1 100 ? 5.137 17.464 0.109 1.00 83.44 100 SER A C 1
ATOM 801 O O . SER A 1 100 ? 4.806 16.538 0.857 1.00 83.44 100 SER A O 1
ATOM 803 N N . PHE A 1 101 ? 4.377 18.558 -0.035 1.00 84.69 101 PHE A N 1
ATOM 804 C CA . PHE A 1 101 ? 3.115 18.745 0.685 1.00 84.69 101 PHE A CA 1
ATOM 805 C C . PHE A 1 101 ? 2.079 17.676 0.320 1.00 84.69 101 PHE A C 1
ATOM 807 O O . PHE A 1 101 ? 1.465 17.081 1.204 1.00 84.69 101 PHE A O 1
ATOM 814 N N . TYR A 1 102 ? 1.909 17.409 -0.973 1.00 83.44 102 TYR A N 1
ATOM 815 C CA . TYR A 1 102 ? 0.958 16.433 -1.485 1.00 83.44 102 TYR A CA 1
ATOM 816 C C . TYR A 1 102 ? 1.301 15.027 -0.989 1.00 83.44 102 TYR A C 1
ATOM 818 O O . TYR A 1 102 ? 0.440 14.333 -0.452 1.00 83.44 102 TYR A O 1
ATOM 826 N N . ARG A 1 103 ? 2.580 14.633 -1.064 1.00 84.38 103 ARG A N 1
ATOM 827 C CA . ARG A 1 103 ? 3.066 13.352 -0.532 1.00 84.38 103 ARG A CA 1
ATOM 828 C C . ARG A 1 103 ? 2.803 13.204 0.963 1.00 84.38 103 ARG A C 1
ATOM 830 O O . ARG A 1 103 ? 2.453 12.115 1.413 1.00 84.38 103 ARG A O 1
ATOM 837 N N . PHE A 1 104 ? 2.956 14.282 1.730 1.00 85.44 104 PHE A N 1
ATOM 838 C CA . PHE A 1 104 ? 2.642 14.282 3.155 1.00 85.44 104 PHE A CA 1
ATOM 839 C C . PHE A 1 104 ? 1.135 14.140 3.415 1.00 85.44 104 PHE A C 1
ATOM 841 O O . PHE A 1 104 ? 0.730 13.267 4.183 1.00 85.44 104 PHE A O 1
ATOM 848 N N . ALA A 1 105 ? 0.310 14.969 2.770 1.00 86.19 105 ALA A N 1
ATOM 849 C CA . ALA A 1 105 ? -1.133 15.014 2.991 1.00 86.19 105 ALA A CA 1
ATOM 850 C C . ALA A 1 105 ? -1.828 13.722 2.535 1.00 86.19 105 ALA A C 1
ATOM 852 O O . ALA A 1 105 ? -2.487 13.063 3.341 1.00 86.19 105 ALA A O 1
ATOM 853 N N . GLU A 1 106 ? -1.624 13.311 1.282 1.00 86.69 106 GLU A N 1
ATOM 854 C CA . GLU A 1 106 ? -2.184 12.062 0.752 1.00 86.69 106 GLU A CA 1
ATOM 855 C C . GLU A 1 106 ? -1.609 10.845 1.475 1.00 86.69 106 GLU A C 1
ATOM 857 O O . GLU A 1 106 ? -2.343 9.931 1.847 1.00 86.69 106 GLU A O 1
ATOM 862 N N . GLY A 1 107 ? -0.308 10.860 1.786 1.00 89.44 107 GLY A N 1
ATOM 863 C CA . GLY A 1 107 ? 0.318 9.798 2.570 1.00 89.44 107 GLY A CA 1
ATOM 864 C C . GLY A 1 107 ? -0.329 9.630 3.947 1.00 89.44 107 GLY A C 1
ATOM 865 O O . GLY A 1 107 ? -0.536 8.503 4.398 1.00 89.44 107 GLY A O 1
ATOM 866 N N . ALA A 1 108 ? -0.695 10.726 4.617 1.00 90.12 108 ALA A N 1
ATOM 867 C CA . ALA A 1 108 ? -1.418 10.670 5.884 1.00 90.12 108 ALA A CA 1
ATOM 868 C C . ALA A 1 108 ? -2.838 10.104 5.713 1.00 90.12 108 ALA A C 1
ATOM 870 O O . ALA A 1 108 ? -3.245 9.246 6.500 1.00 90.12 108 ALA A O 1
ATOM 871 N N . LEU A 1 109 ? -3.572 10.530 4.679 1.00 90.69 109 LEU A N 1
ATOM 872 C CA . LEU A 1 109 ? -4.920 10.029 4.387 1.00 90.69 109 LEU A CA 1
ATOM 873 C C . LEU A 1 109 ? -4.917 8.521 4.119 1.00 90.69 109 LEU A C 1
ATOM 875 O O . LEU A 1 109 ? -5.679 7.780 4.741 1.00 90.69 109 LEU A O 1
ATOM 879 N N . VAL A 1 110 ? -4.011 8.045 3.266 1.00 92.56 110 VAL A N 1
ATOM 880 C CA . VAL A 1 110 ? -3.864 6.620 2.938 1.00 92.56 110 VAL A CA 1
ATOM 881 C C . VAL A 1 110 ? -3.521 5.799 4.186 1.00 92.56 110 VAL A C 1
ATOM 883 O O . VAL A 1 110 ? -4.126 4.754 4.430 1.00 92.56 110 VAL A O 1
ATOM 886 N N . LYS A 1 111 ? -2.630 6.297 5.052 1.00 92.62 111 LYS A N 1
ATOM 887 C CA . LYS A 1 111 ? -2.296 5.634 6.326 1.00 92.62 111 LYS A CA 1
ATOM 888 C C . LYS A 1 111 ? -3.489 5.560 7.277 1.00 92.62 111 LYS A C 1
ATOM 890 O O . LYS A 1 111 ? -3.679 4.531 7.924 1.00 92.62 111 LYS A O 1
ATOM 895 N N . ILE A 1 112 ? -4.316 6.606 7.344 1.00 94.44 112 ILE A N 1
ATOM 896 C CA . ILE A 1 112 ? -5.566 6.593 8.121 1.00 94.44 112 ILE A CA 1
ATOM 897 C C . ILE A 1 112 ? -6.516 5.516 7.585 1.00 94.44 112 ILE A C 1
ATOM 899 O O . ILE A 1 112 ? -7.099 4.771 8.375 1.00 94.44 112 ILE A O 1
ATOM 903 N N . LEU A 1 113 ? -6.640 5.392 6.261 1.00 94.94 113 LEU A N 1
ATOM 904 C CA . LEU A 1 113 ? -7.464 4.360 5.631 1.00 94.94 113 LEU A CA 1
ATOM 905 C C . LEU A 1 113 ? -6.962 2.950 5.964 1.00 94.94 113 LEU A C 1
ATOM 907 O O . LEU A 1 113 ? -7.748 2.113 6.414 1.00 94.94 113 LEU A O 1
ATOM 911 N N . TYR A 1 114 ? -5.659 2.691 5.828 1.00 94.56 114 TYR A N 1
ATOM 912 C CA . TYR A 1 114 ? -5.069 1.393 6.173 1.00 94.56 114 TYR A CA 1
ATOM 913 C C . TYR A 1 114 ? -5.212 1.066 7.659 1.00 94.56 114 TYR A C 1
ATOM 915 O O . TYR A 1 114 ? -5.552 -0.062 8.021 1.00 94.56 114 TYR A O 1
ATOM 923 N N . PHE A 1 115 ? -5.016 2.050 8.537 1.00 95.69 115 PHE A N 1
ATOM 924 C CA . PHE A 1 115 ? -5.202 1.857 9.970 1.00 95.69 115 PHE A CA 1
ATOM 925 C C . PHE A 1 115 ? -6.665 1.565 10.318 1.00 95.69 115 PHE A C 1
ATOM 927 O O . PHE A 1 115 ? -6.956 0.633 11.068 1.00 95.69 115 PHE A O 1
ATOM 934 N N . GLY A 1 116 ? -7.613 2.297 9.731 1.00 96.25 116 GLY A N 1
ATOM 935 C CA . GLY A 1 116 ? -9.034 2.013 9.900 1.00 96.25 116 GLY A CA 1
ATOM 936 C C . GLY A 1 116 ? -9.414 0.621 9.384 1.00 96.25 116 GLY A C 1
ATOM 937 O O . GLY A 1 116 ? -10.189 -0.084 10.031 1.00 96.25 116 GLY A O 1
ATOM 938 N N . PHE A 1 117 ? -8.845 0.187 8.259 1.00 95.69 117 PHE A N 1
ATOM 939 C CA . PHE A 1 117 ? -9.026 -1.167 7.736 1.00 95.69 117 PHE A CA 1
ATOM 940 C C . PHE A 1 117 ? -8.479 -2.243 8.685 1.00 95.69 117 PHE A C 1
ATOM 942 O O . PHE A 1 117 ? -9.142 -3.258 8.921 1.00 95.69 117 PHE A O 1
ATOM 949 N N . LEU A 1 118 ? -7.320 -2.005 9.303 1.00 95.19 118 LEU A N 1
ATOM 950 C CA . LEU A 1 118 ? -6.773 -2.873 10.347 1.00 95.19 118 LEU A CA 1
ATOM 951 C C . LEU A 1 118 ? -7.720 -2.969 11.556 1.00 95.19 118 LEU A C 1
ATOM 953 O O . LEU A 1 118 ? -7.971 -4.054 12.078 1.00 95.19 118 LEU A O 1
ATOM 957 N N . LEU A 1 119 ? -8.302 -1.849 11.989 1.00 94.75 119 LEU A N 1
ATOM 958 C CA . LEU A 1 119 ? -9.297 -1.852 13.064 1.00 94.75 119 LEU A CA 1
ATOM 959 C C . LEU A 1 119 ? -10.569 -2.610 12.667 1.00 94.75 119 LEU A C 1
ATOM 961 O O . LEU A 1 119 ? -11.126 -3.357 13.474 1.00 94.75 119 LEU A O 1
ATOM 965 N N . CYS A 1 120 ? -11.018 -2.440 11.423 1.00 94.00 120 CYS A N 1
ATOM 966 C CA . CYS A 1 120 ? -12.165 -3.147 10.869 1.00 94.00 120 CYS A CA 1
ATOM 967 C C . CYS A 1 120 ? -11.936 -4.656 10.916 1.00 94.00 120 CYS A C 1
ATOM 969 O O . CYS A 1 120 ? -12.675 -5.358 11.607 1.00 94.00 120 CYS A O 1
ATOM 971 N N . THR A 1 121 ? -10.866 -5.141 10.287 1.00 92.12 121 THR A N 1
ATOM 972 C CA . THR A 1 121 ? -10.492 -6.563 10.276 1.00 92.12 121 THR A CA 1
ATOM 973 C C . THR A 1 121 ? -10.359 -7.128 11.690 1.00 92.12 121 THR A C 1
ATOM 975 O O . THR A 1 121 ? -11.000 -8.130 12.006 1.00 92.12 121 THR A O 1
ATOM 978 N N . ALA A 1 122 ? -9.651 -6.442 12.592 1.00 91.00 122 ALA A N 1
ATOM 979 C CA . ALA A 1 122 ? -9.522 -6.860 13.989 1.00 91.00 122 ALA A CA 1
ATOM 980 C C . ALA A 1 122 ? -10.871 -6.931 14.732 1.00 91.00 122 ALA A C 1
ATOM 982 O O . ALA A 1 122 ? -11.069 -7.787 15.600 1.00 91.00 122 ALA A O 1
ATOM 983 N N . SER A 1 123 ? -11.813 -6.037 14.416 1.00 89.06 123 SER A N 1
ATOM 984 C CA . SER A 1 123 ? -13.155 -6.050 15.007 1.00 89.06 123 SER A CA 1
ATOM 985 C C . SER A 1 123 ? -14.017 -7.202 14.482 1.00 89.06 123 SER A C 1
ATOM 987 O O . SER A 1 123 ? -14.743 -7.823 15.263 1.00 89.06 123 SER A O 1
ATOM 989 N N . LEU A 1 124 ? -13.908 -7.509 13.185 1.00 88.69 124 LEU A N 1
ATOM 990 C CA . LEU A 1 124 ? -14.651 -8.579 12.524 1.00 88.69 124 LEU A CA 1
ATOM 991 C C . LEU A 1 124 ? -14.173 -9.952 13.006 1.00 88.69 124 LEU A C 1
ATOM 993 O O . LEU A 1 124 ? -15.007 -10.762 13.406 1.00 88.69 124 LEU A O 1
ATOM 997 N N . LEU A 1 125 ? -12.852 -10.144 13.123 1.00 86.19 125 LEU A N 1
ATOM 998 C CA . LEU A 1 125 ? -12.233 -11.372 13.644 1.00 86.19 125 LEU A CA 1
ATOM 999 C C . LEU A 1 125 ? -12.722 -11.763 15.046 1.00 86.19 125 LEU A C 1
ATOM 1001 O O . LEU A 1 125 ? -12.659 -12.927 15.425 1.00 86.19 125 LEU A O 1
ATOM 1005 N N . ARG A 1 126 ? -13.198 -10.803 15.848 1.00 80.12 126 ARG A N 1
ATOM 1006 C CA . ARG A 1 126 ? -13.640 -11.065 17.225 1.00 80.12 126 ARG A CA 1
ATOM 1007 C C . ARG A 1 126 ? -15.120 -11.413 17.362 1.00 80.12 126 ARG A C 1
ATOM 1009 O O . ARG A 1 126 ? -15.497 -11.895 18.428 1.00 80.12 126 ARG A O 1
ATOM 1016 N N . ARG A 1 127 ? -15.989 -11.028 16.416 1.00 67.38 127 ARG A N 1
ATOM 1017 C CA . ARG A 1 127 ? -17.436 -10.907 16.713 1.00 67.38 127 ARG A CA 1
ATOM 1018 C C . ARG A 1 12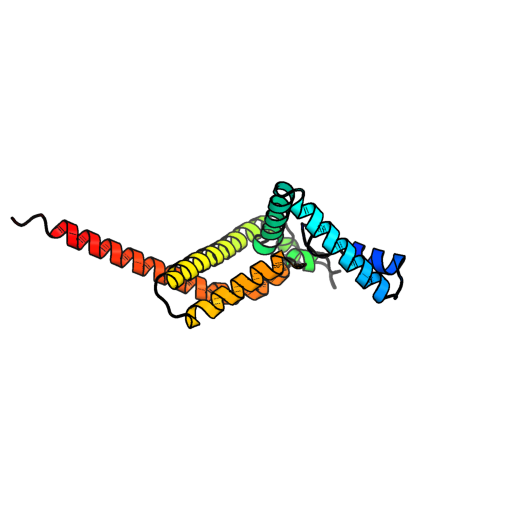7 ? -18.407 -11.184 15.561 1.00 67.38 127 ARG A C 1
ATOM 1020 O O . ARG A 1 127 ? -19.603 -11.017 15.797 1.00 67.38 127 ARG A O 1
ATOM 1027 N N . ARG A 1 128 ? -17.967 -11.517 14.344 1.00 67.38 128 ARG A N 1
ATOM 1028 C CA . ARG A 1 128 ? -18.837 -11.454 13.152 1.00 67.38 128 ARG A CA 1
ATOM 1029 C C . ARG A 1 128 ? -18.905 -12.739 12.323 1.00 67.38 128 ARG A C 1
ATOM 1031 O O . ARG A 1 128 ? -18.061 -13.613 12.459 1.00 67.38 128 ARG A O 1
ATOM 1038 N N . THR A 1 129 ? -19.960 -12.819 11.508 1.00 72.31 129 THR A N 1
ATOM 1039 C CA . THR A 1 129 ? -20.264 -13.913 10.576 1.00 72.31 129 THR A CA 1
ATOM 1040 C C . THR A 1 129 ? -19.308 -13.908 9.383 1.00 72.31 129 THR A C 1
ATOM 1042 O O . THR A 1 129 ? -18.801 -12.855 8.990 1.00 72.31 129 THR A O 1
ATOM 1045 N N . GLU A 1 130 ? -19.081 -15.085 8.798 1.00 77.75 130 GLU A N 1
ATOM 1046 C CA . GLU A 1 130 ? -18.149 -15.321 7.680 1.00 77.75 130 GLU A CA 1
ATOM 1047 C C . GLU A 1 130 ? -18.390 -14.371 6.492 1.00 77.75 130 GLU A C 1
ATOM 1049 O O . GLU A 1 130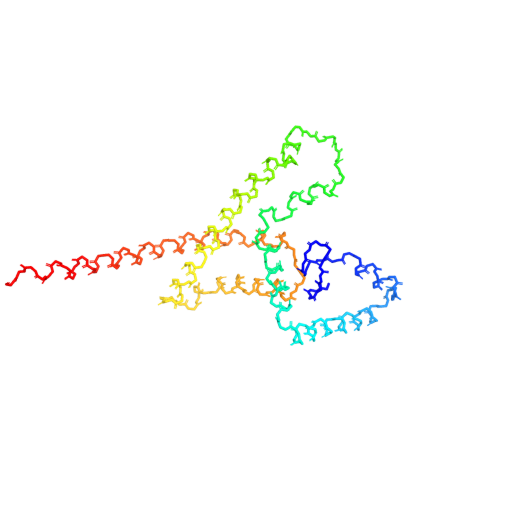 ? -17.449 -13.843 5.902 1.00 77.75 130 GLU A O 1
ATOM 1054 N N . GLU A 1 131 ? -19.654 -14.049 6.214 1.00 84.12 131 GLU A N 1
ATOM 1055 C CA . GLU A 1 131 ? -20.085 -13.129 5.153 1.00 84.12 131 GLU A CA 1
ATOM 1056 C C . GLU A 1 131 ? -19.458 -11.730 5.276 1.00 84.12 131 GLU A C 1
ATOM 1058 O O . GLU A 1 131 ? -19.085 -11.113 4.279 1.00 84.12 131 GLU A O 1
ATOM 1063 N N . GLN A 1 132 ? -19.293 -11.222 6.501 1.00 85.25 132 GLN A N 1
ATOM 1064 C CA . GLN A 1 132 ? -18.751 -9.879 6.737 1.00 85.25 132 GLN A CA 1
ATOM 1065 C C . GLN A 1 132 ? -17.235 -9.817 6.531 1.00 85.25 132 GLN A C 1
ATOM 1067 O O . GLN A 1 132 ? -16.680 -8.731 6.357 1.00 85.25 132 GLN A O 1
ATOM 1072 N N . MET A 1 133 ? -16.561 -10.970 6.535 1.00 88.31 133 MET A N 1
ATOM 1073 C CA . MET A 1 133 ? -15.132 -11.073 6.251 1.00 88.31 133 MET A CA 1
ATOM 1074 C C . MET A 1 133 ? -14.812 -11.150 4.759 1.00 88.31 133 MET A C 1
ATOM 1076 O O . MET A 1 133 ? -13.651 -10.953 4.403 1.00 88.31 133 MET A O 1
ATOM 1080 N N . LEU A 1 134 ? -15.805 -11.376 3.893 1.00 90.94 134 LEU A N 1
ATOM 1081 C CA . LEU A 1 134 ? -15.584 -11.561 2.461 1.00 90.94 134 LEU A CA 1
ATOM 1082 C C . LEU A 1 134 ? -14.839 -10.376 1.834 1.00 90.94 134 LEU A C 1
ATOM 1084 O O . LEU A 1 134 ? -13.808 -10.564 1.195 1.00 90.94 134 LEU A O 1
ATOM 1088 N N . LEU A 1 135 ? -15.316 -9.148 2.060 1.00 91.19 135 LEU A N 1
ATOM 1089 C CA . LEU A 1 135 ? -14.702 -7.957 1.470 1.00 91.19 135 LEU A CA 1
ATOM 1090 C C . LEU A 1 135 ? -13.271 -7.708 1.993 1.00 91.19 135 LEU A C 1
ATOM 1092 O O . LEU A 1 135 ? -12.370 -7.553 1.170 1.00 91.19 135 LEU A O 1
ATOM 1096 N N . PRO A 1 136 ? -12.997 -7.729 3.314 1.00 91.94 136 PRO A N 1
ATOM 1097 C CA . PRO A 1 136 ? -11.621 -7.664 3.797 1.00 91.94 136 PRO A CA 1
ATOM 1098 C C . PRO A 1 136 ? -10.710 -8.771 3.262 1.00 91.94 136 PRO A C 1
ATOM 1100 O O . PRO A 1 136 ? -9.544 -8.505 2.981 1.00 91.94 136 PRO A O 1
ATOM 1103 N N . LEU A 1 137 ? -11.226 -9.991 3.095 1.00 92.12 137 LEU A N 1
ATOM 1104 C CA . LEU A 1 137 ? -10.459 -11.110 2.556 1.00 92.12 137 LEU A CA 1
ATOM 1105 C C . LEU A 1 137 ? -10.113 -10.901 1.077 1.00 92.12 137 LEU A C 1
ATOM 1107 O O . LEU A 1 137 ? -8.983 -11.171 0.686 1.00 92.12 137 LEU A O 1
ATOM 1111 N N . ILE A 1 138 ? -11.042 -10.369 0.277 1.00 92.88 138 ILE A N 1
ATOM 1112 C CA . ILE A 1 138 ? -10.792 -9.998 -1.124 1.00 92.88 138 ILE A CA 1
ATOM 1113 C C . ILE A 1 138 ? -9.685 -8.941 -1.207 1.00 92.88 138 ILE A C 1
ATOM 1115 O O . ILE A 1 138 ? -8.751 -9.097 -1.991 1.00 92.88 138 ILE A O 1
ATOM 1119 N N . LEU A 1 139 ? -9.743 -7.898 -0.372 1.00 93.94 139 LEU A N 1
ATOM 1120 C CA . LEU A 1 139 ? -8.724 -6.843 -0.364 1.00 93.94 139 LEU A CA 1
ATOM 1121 C C . LEU A 1 139 ? -7.350 -7.381 0.061 1.00 93.94 139 LEU A C 1
ATOM 1123 O O . LEU A 1 139 ? -6.351 -7.085 -0.590 1.00 93.94 139 LEU A O 1
ATOM 1127 N N . LEU A 1 140 ? -7.293 -8.219 1.103 1.00 92.81 140 LEU A N 1
ATOM 1128 C CA . LEU A 1 140 ? -6.056 -8.893 1.516 1.00 92.81 140 LEU A CA 1
ATOM 1129 C C . LEU A 1 140 ? -5.526 -9.832 0.426 1.00 92.81 140 LEU A C 1
ATOM 1131 O O . LEU A 1 140 ? -4.322 -9.875 0.186 1.00 92.81 140 LEU A O 1
ATOM 1135 N N . GLY A 1 141 ? -6.415 -10.544 -0.266 1.00 93.62 141 GLY A N 1
ATOM 1136 C CA . GLY A 1 141 ? -6.074 -11.359 -1.426 1.00 93.62 141 GLY A CA 1
ATOM 1137 C C . GLY A 1 141 ? -5.448 -10.530 -2.546 1.00 93.62 141 GLY A C 1
ATOM 1138 O O . GLY A 1 141 ? -4.432 -10.939 -3.098 1.00 93.62 141 GLY A O 1
ATOM 1139 N N . GLY A 1 142 ? -5.984 -9.340 -2.827 1.00 92.44 142 GLY A N 1
ATOM 1140 C CA . GLY A 1 142 ? -5.412 -8.399 -3.794 1.00 92.44 142 GLY A CA 1
ATOM 1141 C C . GLY A 1 142 ? -4.023 -7.887 -3.395 1.00 92.44 142 GLY A C 1
ATOM 1142 O O . GLY A 1 142 ? -3.115 -7.867 -4.225 1.00 92.44 142 GLY A O 1
ATOM 1143 N N . VAL A 1 143 ? -3.812 -7.571 -2.110 1.00 91.19 143 VAL A N 1
ATOM 1144 C CA . VAL A 1 143 ? -2.476 -7.237 -1.575 1.00 91.19 143 VAL A CA 1
ATOM 1145 C C . VAL A 1 143 ? -1.495 -8.382 -1.825 1.00 91.19 143 VAL A C 1
ATOM 1147 O O . VAL A 1 143 ? -0.429 -8.169 -2.399 1.00 91.19 143 VAL A O 1
ATOM 1150 N N . LEU A 1 144 ? -1.863 -9.610 -1.451 1.00 91.19 144 LEU A N 1
ATOM 1151 C CA . LEU A 1 144 ? -1.022 -10.793 -1.656 1.00 91.19 144 LEU A CA 1
ATOM 1152 C C . LEU A 1 144 ? -0.763 -11.062 -3.142 1.00 91.19 144 LEU A C 1
ATOM 1154 O O . LEU A 1 144 ? 0.357 -11.403 -3.524 1.00 91.19 144 LEU A O 1
ATOM 1158 N N . PHE A 1 145 ? -1.769 -10.856 -3.989 1.00 90.94 145 PHE A N 1
ATOM 1159 C CA . PHE A 1 145 ? -1.639 -10.979 -5.433 1.00 90.94 145 PHE A CA 1
ATOM 1160 C C . PHE A 1 145 ? -0.602 -9.992 -5.987 1.00 90.94 145 PHE A C 1
ATOM 1162 O O . PHE A 1 145 ? 0.308 -10.413 -6.699 1.00 90.94 145 PHE A O 1
ATOM 1169 N N . HIS A 1 146 ? -0.647 -8.713 -5.597 1.00 90.12 146 HIS A N 1
ATOM 1170 C CA . HIS A 1 146 ? 0.364 -7.720 -5.992 1.00 90.12 146 HIS A CA 1
ATOM 1171 C C . HIS A 1 146 ? 1.772 -8.048 -5.480 1.00 90.12 146 HIS A C 1
ATOM 1173 O O . HIS A 1 146 ? 2.760 -7.711 -6.133 1.00 90.12 146 HIS A O 1
ATOM 1179 N N . MET A 1 147 ? 1.887 -8.731 -4.340 1.00 86.50 147 MET A N 1
ATOM 1180 C CA . MET A 1 147 ? 3.184 -9.160 -3.816 1.00 86.50 147 MET A CA 1
ATOM 1181 C C . MET A 1 147 ? 3.801 -10.295 -4.640 1.00 86.50 147 MET A C 1
ATOM 1183 O O . MET A 1 147 ? 5.012 -10.290 -4.873 1.00 86.50 147 MET A O 1
ATOM 1187 N N . ILE A 1 148 ? 2.986 -11.224 -5.143 1.00 84.12 148 ILE A N 1
ATOM 1188 C CA . ILE A 1 148 ? 3.447 -12.351 -5.969 1.00 84.12 148 ILE A CA 1
ATOM 1189 C C . ILE A 1 148 ? 3.696 -11.914 -7.418 1.00 84.12 148 ILE A C 1
ATOM 1191 O O . ILE A 1 148 ? 4.697 -12.301 -8.026 1.00 84.12 148 ILE A O 1
ATOM 1195 N N . PHE A 1 149 ? 2.796 -11.101 -7.971 1.00 83.75 149 PHE A N 1
ATOM 1196 C CA . PHE A 1 149 ? 2.804 -10.691 -9.371 1.00 83.75 149 PHE A CA 1
ATOM 1197 C C . PHE A 1 149 ? 3.419 -9.313 -9.574 1.00 83.75 149 PHE A C 1
ATOM 1199 O O . PHE A 1 149 ? 3.814 -8.617 -8.645 1.00 83.75 149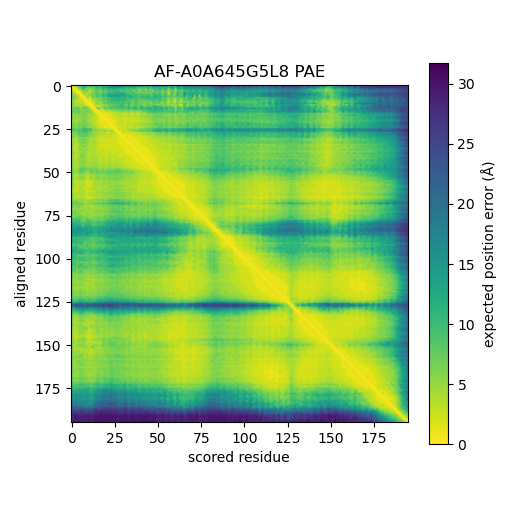 PHE A O 1
ATOM 1206 N N . GLU A 1 150 ? 3.630 -8.964 -10.833 1.00 83.62 150 GLU A N 1
ATOM 1207 C CA . GLU A 1 150 ? 4.175 -7.669 -11.184 1.00 83.62 150 GLU A CA 1
ATOM 1208 C C . GLU A 1 150 ? 3.098 -6.610 -10.959 1.00 83.62 150 GLU A C 1
ATOM 1210 O O . GLU A 1 150 ? 1.989 -6.730 -11.478 1.00 83.62 150 GLU A O 1
ATOM 1215 N N . ALA A 1 151 ? 3.413 -5.590 -10.167 1.00 84.31 151 ALA A N 1
ATOM 1216 C CA . ALA A 1 151 ? 2.459 -4.548 -9.820 1.00 84.31 151 ALA A CA 1
ATOM 1217 C C . ALA A 1 151 ? 3.156 -3.192 -9.663 1.00 84.31 151 ALA A C 1
ATOM 1219 O O . ALA A 1 151 ? 4.356 -3.101 -9.396 1.00 84.31 151 ALA A O 1
ATOM 1220 N N . LYS A 1 152 ? 2.386 -2.126 -9.859 1.00 86.75 152 LYS A N 1
ATOM 1221 C CA . LYS A 1 152 ? 2.791 -0.725 -9.734 1.00 86.75 152 LYS A CA 1
ATOM 1222 C C . LYS A 1 152 ? 1.842 -0.015 -8.769 1.00 86.75 152 LYS A C 1
ATOM 1224 O O . LYS A 1 152 ? 0.705 -0.461 -8.617 1.00 86.75 152 LYS A O 1
ATOM 1229 N N . SER A 1 153 ? 2.261 1.112 -8.187 1.00 88.31 153 SER A N 1
ATOM 1230 C CA . SER A 1 153 ? 1.416 1.843 -7.228 1.00 88.31 153 SER A CA 1
ATOM 1231 C C . SER A 1 153 ? 0.078 2.307 -7.819 1.00 88.31 153 SER A C 1
ATOM 1233 O O . SER A 1 153 ? -0.916 2.332 -7.104 1.00 88.31 153 SER A O 1
ATOM 1235 N N . GLN A 1 154 ? -0.010 2.544 -9.135 1.00 89.44 154 GLN A N 1
ATOM 1236 C CA . GLN A 1 154 ? -1.278 2.886 -9.805 1.00 89.44 154 GLN A CA 1
ATOM 1237 C C . GLN A 1 154 ? -2.406 1.863 -9.577 1.00 89.44 154 GLN A C 1
ATOM 1239 O O . GLN A 1 154 ? -3.569 2.247 -9.538 1.00 89.44 154 GLN A O 1
ATOM 1244 N N . TYR A 1 155 ? -2.086 0.575 -9.397 1.00 88.69 155 TYR A N 1
ATOM 1245 C CA . TYR A 1 155 ? -3.107 -0.459 -9.195 1.00 88.69 155 TYR A CA 1
ATOM 1246 C C . TYR A 1 155 ? -3.738 -0.388 -7.804 1.00 88.69 155 TYR A C 1
ATOM 1248 O O . TYR A 1 155 ? -4.836 -0.889 -7.604 1.00 88.69 155 TYR A O 1
ATOM 1256 N N . VAL A 1 156 ? -3.073 0.247 -6.834 1.00 89.94 156 VAL A N 1
ATOM 1257 C CA . VAL A 1 156 ? -3.609 0.421 -5.475 1.00 89.94 156 VAL A CA 1
ATOM 1258 C C . VAL A 1 156 ? -4.748 1.444 -5.451 1.00 89.94 156 VAL A C 1
ATOM 1260 O O . VAL A 1 156 ? -5.639 1.346 -4.608 1.00 89.94 156 VAL A O 1
ATOM 1263 N N . LEU A 1 157 ? -4.782 2.372 -6.414 1.00 89.06 157 LEU A N 1
ATOM 1264 C CA . LEU A 1 157 ? -5.817 3.405 -6.511 1.00 89.06 157 LEU A CA 1
ATOM 1265 C C . LEU A 1 157 ? -7.234 2.808 -6.566 1.00 89.06 157 LEU A C 1
ATOM 1267 O O . LEU A 1 157 ? -8.154 3.336 -5.945 1.00 89.06 157 LEU A O 1
ATOM 1271 N N . GLU A 1 158 ? -7.396 1.669 -7.241 1.00 90.19 158 GLU A N 1
ATOM 1272 C CA . GLU A 1 158 ? -8.674 0.957 -7.382 1.00 90.19 158 GLU A CA 1
ATOM 1273 C C . GLU A 1 158 ? -9.201 0.397 -6.048 1.00 90.19 158 GLU A C 1
ATOM 1275 O O . GLU A 1 158 ? -10.403 0.192 -5.885 1.00 90.19 158 GLU A O 1
ATOM 1280 N N . TYR A 1 159 ? -8.322 0.196 -5.062 1.00 92.19 159 TYR A N 1
ATOM 1281 C CA . TYR A 1 159 ? -8.675 -0.339 -3.746 1.00 92.19 159 TYR A CA 1
ATOM 1282 C C . TYR A 1 159 ? -9.158 0.755 -2.784 1.00 92.19 159 TYR A C 1
ATOM 1284 O O . TYR A 1 159 ? -9.917 0.466 -1.853 1.00 92.19 159 TYR A O 1
ATOM 1292 N N . LEU A 1 160 ? -8.747 2.013 -2.990 1.00 90.88 160 LEU A N 1
ATOM 1293 C CA . LEU A 1 160 ? -9.032 3.116 -2.063 1.00 90.88 160 LEU A CA 1
ATOM 1294 C C . LEU A 1 160 ? -10.528 3.317 -1.776 1.00 90.88 160 LEU A C 1
ATOM 1296 O O . LEU A 1 160 ? -10.866 3.431 -0.593 1.00 90.88 160 LEU A O 1
ATOM 1300 N N . PRO A 1 161 ? -11.447 3.288 -2.765 1.00 93.69 161 PRO A N 1
ATOM 1301 C CA . PRO A 1 161 ? -12.876 3.451 -2.500 1.00 93.69 161 PRO A CA 1
ATOM 1302 C C . PRO A 1 161 ? -13.446 2.404 -1.537 1.00 93.69 161 PRO A C 1
ATOM 1304 O O . PRO A 1 161 ? -14.375 2.705 -0.790 1.00 93.69 161 PRO A O 1
ATOM 1307 N N . PHE A 1 162 ? -12.877 1.194 -1.506 1.00 94.25 162 PHE A N 1
ATOM 1308 C CA . PHE A 1 162 ? -13.295 0.127 -0.592 1.00 94.25 162 PHE A CA 1
ATOM 1309 C C . PHE A 1 162 ? -12.715 0.300 0.813 1.00 94.25 162 PHE A C 1
ATOM 1311 O O . PHE A 1 162 ? -13.366 -0.056 1.799 1.00 94.25 162 PHE A O 1
ATOM 1318 N N . PHE A 1 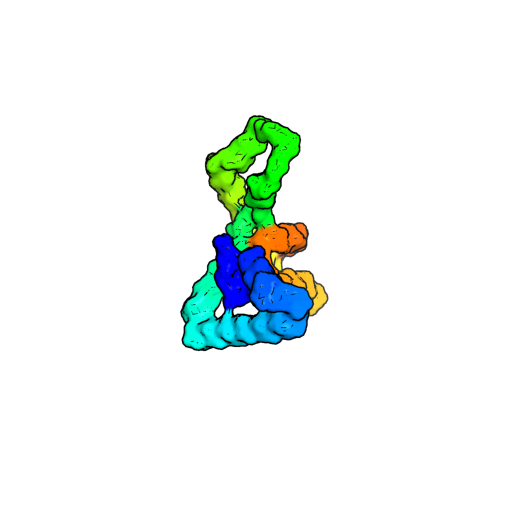163 ? -11.519 0.882 0.933 1.00 94.38 163 PHE A N 1
ATOM 1319 C CA . PHE A 1 163 ? -10.931 1.171 2.237 1.00 94.38 163 PHE A CA 1
ATOM 1320 C C . PHE A 1 163 ? -11.703 2.244 3.006 1.00 94.38 163 PHE A C 1
ATOM 1322 O O . PHE A 1 163 ? -11.784 2.139 4.226 1.00 94.38 163 PHE A O 1
ATOM 1329 N N . VAL A 1 164 ? -12.326 3.224 2.338 1.00 94.81 164 VAL A N 1
ATOM 1330 C CA . VAL A 1 164 ? -13.091 4.300 3.003 1.00 94.81 164 VAL A CA 1
ATOM 1331 C C . VAL A 1 164 ? -14.210 3.772 3.924 1.00 94.81 164 VAL A C 1
ATOM 1333 O O . VAL A 1 164 ? -14.160 4.047 5.129 1.00 94.81 164 VAL A O 1
ATOM 1336 N N . PRO A 1 165 ? -15.207 3.000 3.442 1.00 94.50 165 PRO A N 1
ATOM 1337 C CA . PRO A 1 165 ? -16.285 2.506 4.299 1.00 94.50 165 PRO A CA 1
ATOM 1338 C C . PRO A 1 165 ? -15.787 1.519 5.363 1.00 94.50 165 PRO A C 1
ATOM 1340 O O . PRO A 1 165 ? -16.290 1.516 6.489 1.00 94.50 165 PRO A O 1
ATOM 1343 N N . LEU A 1 166 ? -14.771 0.707 5.050 1.00 94.44 166 LEU A N 1
ATOM 1344 C CA . LEU A 1 166 ? -14.188 -0.229 6.012 1.00 94.44 166 LEU A CA 1
ATOM 1345 C C . LEU A 1 166 ? -13.446 0.502 7.129 1.00 94.44 166 LEU A C 1
ATOM 1347 O O . LEU A 1 166 ? -13.614 0.155 8.296 1.00 94.44 166 LEU A O 1
ATOM 1351 N N . ALA A 1 167 ? -12.679 1.538 6.796 1.00 95.94 167 ALA A N 1
ATOM 1352 C CA . ALA A 1 167 ? -11.979 2.363 7.767 1.00 95.94 167 ALA A CA 1
ATOM 1353 C C . ALA A 1 167 ? -12.953 3.070 8.714 1.00 95.94 167 ALA A C 1
ATOM 1355 O O . ALA A 1 167 ? -12.763 3.033 9.933 1.00 95.94 167 ALA A O 1
ATOM 1356 N N . ALA A 1 168 ? -14.041 3.626 8.171 1.00 95.38 168 ALA A N 1
ATOM 1357 C CA . ALA A 1 168 ? -15.105 4.237 8.962 1.00 95.38 168 ALA A CA 1
ATOM 1358 C C . ALA A 1 168 ? -15.748 3.231 9.933 1.00 95.38 168 ALA A C 1
ATOM 1360 O O . ALA A 1 168 ? -15.895 3.519 11.126 1.00 95.38 168 ALA A O 1
ATOM 1361 N N . TYR A 1 169 ? -16.071 2.023 9.458 1.00 93.75 169 TYR A N 1
ATOM 1362 C CA . TYR A 1 169 ? -16.610 0.967 10.316 1.00 93.75 169 TYR A CA 1
ATOM 1363 C C . TYR A 1 169 ? -15.611 0.532 11.399 1.00 93.75 169 TYR A C 1
ATOM 1365 O O . TYR A 1 169 ? -15.992 0.384 12.561 1.00 93.75 169 TYR A O 1
ATOM 1373 N N . GLY A 1 170 ? -14.333 0.363 11.053 1.00 93.88 170 GLY A N 1
ATOM 1374 C CA . GLY A 1 170 ? -13.278 -0.011 11.996 1.00 93.88 170 GLY A CA 1
ATOM 1375 C C . GLY A 1 170 ? -13.095 1.006 13.119 1.00 93.88 170 GLY A C 1
ATOM 1376 O O . GLY A 1 170 ? -13.010 0.628 14.294 1.00 93.88 170 GLY A O 1
ATOM 1377 N N . ALA A 1 171 ? -13.115 2.297 12.781 1.00 94.19 171 ALA A N 1
ATOM 1378 C CA . ALA A 1 171 ? -13.082 3.383 13.754 1.00 94.19 171 ALA A CA 1
ATOM 1379 C C . ALA A 1 171 ? -14.314 3.354 14.677 1.00 94.19 171 ALA A C 1
ATOM 1381 O O . ALA A 1 171 ? -14.174 3.355 15.904 1.00 94.19 171 ALA A O 1
ATOM 1382 N N . TRP A 1 172 ? -15.518 3.237 14.108 1.00 94.31 172 TRP A N 1
ATOM 1383 C CA . TRP A 1 172 ? -16.771 3.151 14.867 1.00 94.31 172 TRP A CA 1
ATOM 1384 C C . TRP A 1 172 ? -16.817 1.937 15.809 1.00 94.31 172 TRP A C 1
ATOM 1386 O O . TRP A 1 172 ? -17.166 2.057 16.989 1.00 94.31 172 TRP A O 1
ATOM 1396 N N . ALA A 1 173 ? -16.434 0.757 15.321 1.00 90.69 173 ALA A N 1
ATOM 1397 C CA . ALA A 1 173 ? -16.435 -0.476 16.102 1.00 90.69 173 ALA A CA 1
ATOM 1398 C C . ALA A 1 173 ? -15.448 -0.394 17.277 1.00 90.69 173 ALA A C 1
ATOM 1400 O O . ALA A 1 173 ? -15.766 -0.813 18.397 1.00 90.69 173 ALA A O 1
ATOM 1401 N N . SER A 1 174 ? -14.277 0.198 17.038 1.00 89.75 174 SER A N 1
ATOM 1402 C CA . SER A 1 174 ? -13.245 0.399 18.056 1.00 89.75 174 SER A CA 1
ATOM 1403 C C . SER A 1 174 ? -13.691 1.390 19.128 1.00 89.75 174 SER A C 1
ATOM 1405 O O . SER A 1 174 ? -13.592 1.080 20.318 1.00 89.75 174 SER A O 1
ATOM 1407 N N . ALA A 1 175 ? -14.281 2.525 18.736 1.00 90.50 175 ALA A N 1
ATOM 1408 C CA . ALA A 1 175 ? -14.827 3.511 19.669 1.00 90.50 175 ALA A CA 1
ATOM 1409 C C . ALA A 1 175 ? -15.907 2.904 20.585 1.00 90.50 175 ALA A C 1
ATOM 1411 O O . ALA A 1 175 ? -15.875 3.074 21.807 1.00 90.50 175 ALA A O 1
ATOM 1412 N N . ASN A 1 176 ? -16.817 2.102 20.022 1.00 88.56 176 ASN A N 1
ATOM 1413 C CA . ASN A 1 176 ? -17.836 1.393 20.800 1.00 88.56 176 ASN A CA 1
ATOM 1414 C C . ASN A 1 176 ? -17.245 0.358 21.762 1.00 88.56 176 ASN A C 1
ATOM 1416 O O . ASN A 1 176 ? -17.745 0.186 22.877 1.00 88.56 176 ASN A O 1
ATOM 1420 N N . CYS A 1 177 ? -16.188 -0.346 21.350 1.00 85.00 177 CYS A N 1
ATOM 1421 C CA . CYS A 1 177 ? -15.497 -1.296 22.215 1.00 85.00 177 CYS A CA 1
ATOM 1422 C C . CYS A 1 177 ? -14.872 -0.585 23.423 1.00 85.00 177 CYS A C 1
ATOM 1424 O O . CYS A 1 177 ? -15.088 -1.009 24.560 1.00 85.00 177 CYS A O 1
ATOM 1426 N N . VAL A 1 178 ? -14.170 0.527 23.191 1.00 84.62 178 VAL A N 1
ATOM 1427 C CA . VAL A 1 178 ? -13.568 1.349 24.251 1.00 84.62 178 VAL A CA 1
ATOM 1428 C C . VAL A 1 178 ? -14.641 1.879 25.205 1.00 84.62 178 VAL A C 1
ATOM 1430 O O . VAL A 1 178 ? -14.521 1.703 26.418 1.00 84.62 178 VAL A O 1
ATOM 1433 N N . GLY A 1 179 ? -15.744 2.423 24.679 1.00 84.69 179 GLY A N 1
ATOM 1434 C CA . GLY A 1 179 ? -16.852 2.922 25.498 1.00 84.69 179 GLY A CA 1
ATOM 1435 C C . GLY A 1 179 ? -17.469 1.853 26.412 1.00 84.69 179 GLY A C 1
ATOM 1436 O O . GLY A 1 179 ? -17.788 2.130 27.570 1.00 84.69 179 GLY A O 1
ATOM 1437 N N . ARG A 1 180 ? -17.588 0.603 25.940 1.00 84.19 180 ARG A N 1
ATOM 1438 C CA . ARG A 1 180 ? -18.062 -0.523 26.769 1.00 84.19 180 ARG A CA 1
ATOM 1439 C C . ARG A 1 180 ? -17.082 -0.867 27.888 1.00 84.19 180 ARG A C 1
ATOM 1441 O O . ARG A 1 180 ? -17.520 -1.078 29.017 1.00 84.19 180 ARG A O 1
ATOM 1448 N N . VAL A 1 181 ? -15.781 -0.902 27.595 1.00 84.56 181 VAL A N 1
ATOM 1449 C CA . VAL A 1 181 ? -14.738 -1.196 28.593 1.00 84.56 181 VAL A CA 1
ATOM 1450 C C . VAL A 1 181 ? -14.705 -0.124 29.681 1.00 84.56 181 VAL A C 1
ATOM 1452 O O . VAL A 1 181 ? -14.660 -0.461 30.865 1.00 84.56 181 VAL A O 1
ATOM 1455 N N . ILE A 1 182 ? -14.796 1.156 29.304 1.00 86.06 182 ILE A N 1
ATOM 1456 C CA . ILE A 1 182 ? -14.850 2.273 30.257 1.00 86.06 182 ILE A CA 1
ATOM 1457 C C . ILE A 1 182 ? -16.076 2.135 31.167 1.00 86.06 182 ILE A C 1
ATOM 1459 O O . ILE A 1 182 ? -15.924 2.115 32.389 1.00 86.06 182 ILE A O 1
ATOM 1463 N N . LYS A 1 183 ? -17.275 1.929 30.600 1.00 85.31 183 LYS A N 1
ATOM 1464 C CA . LYS A 1 183 ? -18.504 1.723 31.390 1.00 85.31 183 LYS A CA 1
ATOM 1465 C C . LYS A 1 183 ? -18.390 0.535 32.350 1.00 85.31 183 LYS A C 1
ATOM 1467 O O . LYS A 1 183 ? -18.811 0.638 33.498 1.00 85.31 183 LYS A O 1
ATOM 1472 N N . GLN A 1 184 ? -17.801 -0.581 31.916 1.00 82.00 184 GLN A N 1
ATOM 1473 C CA . GLN A 1 184 ? -17.596 -1.757 32.771 1.00 82.00 184 GLN A CA 1
ATOM 1474 C C . GLN A 1 184 ? -16.625 -1.488 33.927 1.00 82.00 184 GLN A C 1
ATOM 1476 O O . GLN A 1 184 ? -16.870 -1.957 35.039 1.00 82.00 184 GLN A O 1
ATOM 1481 N N . ARG A 1 185 ? -15.548 -0.727 33.692 1.00 81.38 185 ARG A N 1
ATOM 1482 C CA . ARG A 1 185 ? -14.601 -0.329 34.746 1.00 81.38 185 ARG A CA 1
ATOM 1483 C C . ARG A 1 185 ? -15.242 0.622 35.756 1.00 81.38 185 ARG A C 1
ATOM 1485 O O . ARG A 1 185 ? -15.105 0.385 36.951 1.00 81.38 185 ARG A O 1
ATOM 1492 N N . MET A 1 186 ? -16.011 1.614 35.300 1.00 81.88 186 MET A N 1
ATOM 1493 C CA . MET A 1 186 ? -16.743 2.525 36.195 1.00 81.88 186 MET A CA 1
ATOM 1494 C C . MET A 1 186 ? -17.763 1.775 37.066 1.00 81.88 186 MET A C 1
ATOM 1496 O O . MET A 1 186 ? -17.857 2.030 38.262 1.00 81.88 186 MET A O 1
ATOM 1500 N N . ARG A 1 187 ? -18.465 0.779 36.504 1.00 81.56 187 ARG A N 1
ATOM 1501 C CA . ARG A 1 187 ? -19.418 -0.056 37.259 1.00 81.56 187 ARG A CA 1
ATOM 1502 C C . ARG A 1 187 ? -18.758 -0.958 38.306 1.00 81.56 187 ARG A C 1
ATOM 1504 O O . ARG A 1 187 ? -19.389 -1.260 39.309 1.00 81.56 187 ARG A O 1
ATOM 1511 N N . LYS A 1 188 ? -17.519 -1.406 38.074 1.00 73.75 188 LYS A N 1
ATOM 1512 C CA . LYS A 1 188 ? -16.753 -2.214 39.040 1.00 73.75 188 LYS A CA 1
ATOM 1513 C C . LYS A 1 188 ? -16.113 -1.364 40.143 1.00 73.75 188 LYS A C 1
ATOM 1515 O O . LYS A 1 188 ? -16.056 -1.829 41.271 1.00 73.75 188 LYS A O 1
ATOM 1520 N N . GLY A 1 189 ? -15.684 -0.136 39.839 1.00 63.25 189 GLY A N 1
ATOM 1521 C CA . GLY A 1 189 ? -15.112 0.790 40.827 1.00 63.25 189 GLY A CA 1
ATOM 1522 C C . GLY A 1 189 ? -16.140 1.421 41.775 1.00 63.25 189 GLY A C 1
ATOM 1523 O O . GLY A 1 189 ? -15.821 1.670 42.928 1.00 63.25 189 GLY A O 1
ATOM 1524 N N . GLY A 1 190 ? -17.385 1.627 41.329 1.00 58.62 190 GLY A N 1
ATOM 1525 C CA . GLY A 1 190 ? -18.459 2.176 42.174 1.00 58.62 190 GLY A CA 1
ATOM 1526 C C . GLY A 1 190 ? -19.116 1.177 43.138 1.00 58.62 190 GLY A C 1
ATOM 1527 O O . GLY A 1 190 ? -19.879 1.587 43.999 1.00 58.62 190 GLY A O 1
ATOM 1528 N N . GLY A 1 191 ? -18.843 -0.128 43.013 1.00 54.47 191 GLY A N 1
ATOM 1529 C CA . GLY A 1 191 ? -19.453 -1.177 43.847 1.00 54.47 191 GLY A CA 1
ATOM 1530 C C . GLY A 1 191 ? -18.666 -1.548 45.109 1.00 54.47 191 GLY A C 1
ATOM 1531 O O . GLY A 1 191 ? -19.026 -2.514 45.777 1.00 54.47 191 GLY A O 1
ATOM 1532 N N . GLN A 1 192 ? -17.576 -0.838 45.410 1.00 50.97 192 GLN A N 1
ATOM 1533 C CA . GLN A 1 192 ? -16.653 -1.161 46.507 1.00 50.97 192 GLN A CA 1
ATOM 1534 C C . GLN A 1 192 ? -16.682 -0.139 47.660 1.00 50.97 192 GLN A C 1
ATOM 1536 O O . GLN A 1 192 ? -15.855 -0.236 48.558 1.00 50.97 192 GLN A O 1
ATOM 1541 N N . GLY A 1 193 ? -17.624 0.817 47.638 1.00 52.06 193 GLY A N 1
ATOM 1542 C CA . GLY A 1 193 ? -17.730 1.910 48.618 1.00 52.06 193 GLY A CA 1
ATOM 1543 C C . GLY A 1 193 ? -18.870 1.822 49.645 1.00 52.06 193 GLY A C 1
ATOM 1544 O O . GLY A 1 193 ? -18.876 2.639 50.552 1.00 52.06 193 GLY A O 1
ATOM 1545 N N . ASP A 1 194 ? -19.788 0.852 49.541 1.00 49.69 194 ASP A N 1
ATOM 1546 C CA . ASP A 1 194 ? -20.966 0.738 50.430 1.00 49.69 194 ASP A CA 1
ATOM 1547 C C . ASP A 1 194 ? -20.984 -0.589 51.216 1.00 49.69 194 ASP A C 1
ATOM 1549 O O . ASP A 1 194 ? -21.894 -1.410 51.066 1.00 49.69 194 ASP A O 1
ATOM 1553 N N . ARG A 1 195 ? -19.962 -0.840 52.042 1.00 43.16 195 ARG A N 1
ATOM 1554 C CA . ARG A 1 195 ? -20.030 -1.843 53.119 1.00 43.16 195 ARG A CA 1
ATOM 1555 C C . ARG A 1 195 ? -19.336 -1.349 54.371 1.00 43.16 195 ARG A C 1
ATOM 1557 O O . ARG A 1 195 ? -18.200 -0.849 54.230 1.00 43.16 195 ARG A O 1
#

Foldseek 3Di:
DQLQAEPVGQRADHPVVVVVLCVVPPPPPVVSVVVVVVVLVVSVVVCVVPVVVVVVSLVRLLCQQQQQLCLCVLVVVVVDDDPDDDDPVNVCCVDPVNVVVSSVVSSVVSVLLVVLLVLLQVLCVVDHDPVSCVLVVVVVVVSVVCSRHRHGNNVCVVCSVVSVVSSVVSVVSVVVVVVVVVVVVVVVVVVPPDD

Sequence (195 aa):
MSLQNGWKASGWHVFAYQSMMKKTYGEDVSAIDRQAKADLAQSIQTLMQNPEEGKTYLFEKMVSQWDEPTFMSVWITKSVEPYAAPGRLTDLVYSEAFDSFYRFAEGALVKILYFGFLLCTASLLRRRTEEQMLLPLILLGGVLFHMIFEAKSQYVLEYLPFFVPLAAYGAWASANCVGRVIKQRMRKGGGQGDR

Mean predicted aligned error: 8.29 Å

Organism: NCBI:txid1076179

Solvent-accessible surface area (backbone atoms only — not comparable to full-atom values): 10610 Å² total; per-residue (Å²): 99,27,75,39,77,20,85,89,40,40,14,20,74,41,71,65,57,56,53,47,49,38,71,76,47,54,85,44,60,68,60,49,52,53,50,52,52,50,54,50,52,49,37,52,50,52,32,68,75,36,56,68,61,35,50,51,45,52,49,49,23,49,45,56,28,76,67,39,51,59,32,51,52,64,58,55,61,69,72,46,86,69,96,58,83,79,50,74,66,52,52,46,62,69,30,70,68,44,45,54,51,48,43,51,54,42,37,50,51,52,50,51,30,53,51,16,34,52,38,26,52,60,52,44,78,74,75,60,60,73,76,76,45,48,64,61,49,52,53,51,48,50,55,53,46,45,66,64,35,59,40,52,20,50,68,50,60,77,51,48,75,63,31,51,63,38,12,54,48,8,49,53,54,48,53,54,52,51,52,50,54,53,52,53,50,53,60,60,65,67,71,76,77,87,126

Radius of gyration: 23.56 Å; Cα contacts (8 Å, |Δi|>4): 157; chains: 1; bounding box: 40×49×85 Å

Secondary structure (DSSP, 8-state):
-TTSB-SSSBT---HHHHHHHHHHHTT-HHHHHHHHHHHHHHHHHHHHH-HHHHHHHHHHHHHHHHS-TTTTHHHHHHHSPPSSPPPHHHHHHHSHHHHHHHHHHHHHHHHHHHHHHHHHHHHHHHH--HHHHHHHHHHHHHHHHHHHS---GGGGGGGHHHHHHHHHHHHHHHHHHHHHHHHHHHHHHTTSS--

pLDDT: mean 84.62, std 9.58, range [43.16, 96.25]